Protein 4B93 (pdb70)

Foldseek 3Di:
DQFWAKKFKAFQLATQAIEGQFDWPCNLVVSQVSNPDDQDWAWAWEDADQKIKIWTHDPRMIIITMGGNPDDVLLVVVLRVVLVVVVCVVQPCCRVDDGHNNCHVPCNVVNVVSSVVSSPDDDPVSVVVCPPHYYHHDQHADPVGDGDHIDTDPPGD/DPCVLVVQLLVCLLVLNPVSNCVSQVPCVPDDQLDARPQQDGSLLSNLLNQNLVCNVVSVVRPYDQCRAGPQGDGSLQNNLLVLRVSSNLVCLVVVRDQCGAGNQRDTSLLNNLLNLNQSCNVVSVVSPDDQCRAGPQQDGSLLSNQLSVNQSNNVVSVVVPYDQCRQGPVGHGSQVNHDDPDPSNVVSVD

CATH classification: 3.30.450.50

Sequence (348 aa):
SMAILFAVVARGTTILAKHAWCGGNFLEVTEQILAKIPSENNKLTYSHGNYLFHYICQDRIVYLCITDDDFERSRAFSFLNEVKKRFQTTYGSRRAQTALPYAMNSEFSSVLAAQLKHHSENETQAQVDELKGIMVRNIDLVAQRGERLELLIDKTENKDYREVEKLLRAVADGDLEMVRYLLEWTSGLGVNVTSQDGSSPLHVAALHGRADLIPLLLKHGANAGARNADQAVPLHLACQQGHFQVVKCLLDSNAKPNKKDLSGNTPLIYACSGGHHELVALLLQHGASINASNNKGNTALHEAVIEKHVFVVELLLLHGASVQVLNKRQRTAVDCAEQNSKIMELLQV

Nearest PDB structures (foldseek):
  4b93-assembly1_A  TM=1.006E+00  e=6.905E-34  Mus musculus
  4afi-assembly1_B  TM=9.825E-01  e=7.723E-22  Homo sapiens
  2vx8-assembly1_B  TM=9.608E-01  e=5.860E-20  Homo sapiens
  2vx8-assembly4_C  TM=9.705E-01  e=6.814E-18  Homo sapiens
  2dmw-assembly1_A  TM=9.523E-01  e=3.535E-17  Homo sapiens

InterPro domains:
  IPR001388 Synaptobrevin-like [PR00219] (130-149)
  IPR001388 Synaptobrevin-like [PR00219] (150-169)
  IPR001388 Synaptobrevin-like [PR00219] (186-205)
  IPR001388 Synaptobrevin-like [PS00417] (143-162)
  IPR010908 Longin domain [PF13774] (29-107)
  IPR010908 Longin domain [PS50859] (7-110)
  IPR010908 Longin domain [SM01270] (28-109)
  IPR010908 Longin domain [cd14824] (4-116)
  IPR011012 Longin-like domain superfamily [SSF64356] (3-116)
  IPR042855 v-SNARE, coiled-coil homology domain [PF00957] (125-205)
  IPR042855 v-SNARE, coiled-coil homology domain [PS50892] (125-185)
  IPR051097 Synaptobrevin-like vesicular transport protein [PTHR21136] (1-209)

Secondary structure (DSSP, 8-state):
--SEEEEEEEETTEEEEEEESSEE-HHHHHHHHHTT--SSSEEEEEEETTEEEEEEEETTEEEEEEEETTS-HHHHHHHHHHHHHHHHHHHGGGGGTPPTTTTHHHHHHHHHHHHHHHH----HHHHHTTTT--EE----B-TTSSB----EETT--/---HHHHHHHHHHHTT-HHHHHHHHT------TT---TTS--HHHHHHHTT-TTHHHHHHHTT--TT---TT---HHHHHHHHT-HHHHHHHHHTT--S----TT---HHHHHHHTT-GGGHHHHHHTT--TT-B-TTS-BHHHHHHHTT-HHHHHHHHHTT--S----TTS--SGGGSPTT-HHHHHTT-

Organism: Mus musculus (NCBI:txid10090)

GO terms:
  GO:0043005 neuron projection (C, IDA)
  GO:0030133 transport vesicle (C, IDA)
  GO:0050775 positive regulation of dendrite morphogenesis (P, IMP)
  GO:0005515 protein binding (F, IPI)
  GO:0045177 apical part of cell (C, IDA)
  GO:0048471 perinuclear region of cytoplasm (C, IDA)
  GO:0005794 Golgi apparatus (C, IDA)
  GO:0043001 Golgi to plasma membrane protein transport (P, IMP)
  GO:1900483 regulation of protein targeting to vacuolar membrane (P, IMP)
  GO:0035493 SNARE complex assembly (P, IDA)
  GO:0009986 cell surface (C, IDA)
  GO:0045335 phagocytic vesicle (C, IDA)
  GO:0030027 lamellipodium (C, IDA)
  GO:0031143 pseudopodium (C, IDA)

Radius of gyration: 25.72 Å; Cα contacts (8 Å, |Δi|>4): 642; chains: 2; bounding box: 49×49×80 Å

Structure (mmCIF, N/CA/C/O backbone):
data_4B93
#
_entry.id   4B93
#
_cell.length_a   69.570
_cell.length_b   122.660
_cell.length_c   158.600
_cell.angle_alpha   90.00
_cell.angle_beta   90.00
_cell.angle_gamma   90.00
#
_symmetry.space_group_name_H-M   'C 2 2 21'
#
loop_
_entity.id
_entity.type
_entity.pdbx_description
1 polymer 'VESICLE-ASSOCIATED MEMBRANE PROTEIN 7'
2 polymer 'ANKYRIN REPEAT DOMAIN-CONTAINING PROTEIN 27'
3 water water
#
loop_
_atom_site.group_PDB
_atom_site.id
_atom_site.type_symbol
_atom_site.label_atom_id
_atom_site.label_alt_id
_atom_site.label_comp_id
_atom_site.label_asym_id
_atom_site.label_entity_id
_atom_site.label_seq_id
_atom_site.pdbx_PDB_ins_code
_atom_site.Cartn_x
_atom_site.Cartn_y
_atom_site.Cartn_z
_atom_site.occupancy
_atom_site.B_iso_or_equiv
_atom_site.auth_seq_id
_atom_site.auth_comp_id
_atom_s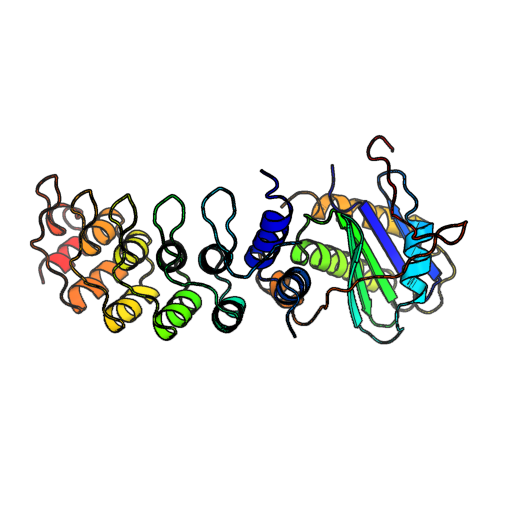ite.auth_asym_id
_atom_site.auth_atom_id
_atom_site.pdbx_PDB_model_num
ATOM 1 N N . SER A 1 1 ? 24.372 9.370 131.160 1.00 87.56 0 SER A N 1
ATOM 2 C CA . SER A 1 1 ? 23.962 10.737 130.762 1.00 80.55 0 SER A CA 1
ATOM 3 C C . SER A 1 1 ? 24.358 11.696 131.875 1.00 78.05 0 SER A C 1
ATOM 4 O O . SER A 1 1 ? 23.614 11.886 132.846 1.00 76.58 0 SER A O 1
ATOM 7 N N . MET A 1 2 ? 25.556 12.266 131.736 1.00 66.94 1 MET A N 1
ATOM 8 C CA . MET A 1 2 ? 26.021 13.350 132.608 1.00 61.61 1 MET A CA 1
ATOM 9 C C . MET A 1 2 ? 25.214 14.623 132.386 1.00 52.19 1 MET A C 1
ATOM 10 O O . MET A 1 2 ? 25.097 15.063 131.257 1.00 54.43 1 MET A O 1
ATOM 15 N N . ALA A 1 3 ? 24.705 15.223 133.465 1.00 46.66 2 ALA A N 1
ATOM 16 C CA . ALA A 1 3 ? 23.670 16.273 133.396 1.00 42.90 2 ALA A CA 1
ATOM 17 C C . ALA A 1 3 ? 24.277 17.659 133.161 1.00 37.49 2 ALA A C 1
ATOM 18 O O . ALA A 1 3 ? 23.590 18.638 132.770 1.00 37.75 2 ALA A O 1
ATOM 20 N N . ILE A 1 4 ? 25.582 17.737 133.371 1.00 36.86 3 ILE A N 1
ATOM 21 C CA . ILE A 1 4 ? 26.321 18.881 132.931 1.00 36.23 3 ILE A CA 1
ATOM 22 C C . ILE A 1 4 ? 26.823 18.610 131.501 1.00 40.59 3 ILE A C 1
ATOM 23 O O . ILE A 1 4 ? 27.691 17.730 131.312 1.00 39.20 3 ILE A O 1
ATOM 28 N N . LEU A 1 5 ? 26.318 19.415 130.550 1.00 40.62 4 LEU A N 1
ATOM 29 C CA . LEU A 1 5 ? 26.474 19.226 129.079 1.00 41.89 4 LEU A CA 1
ATOM 30 C C . LEU A 1 5 ? 27.714 19.892 128.525 1.00 42.64 4 LEU A C 1
ATOM 31 O O . LEU A 1 5 ? 28.402 19.327 127.694 1.00 45.65 4 LEU A O 1
ATOM 36 N N . PHE A 1 6 ? 28.036 21.061 129.063 1.00 47.50 5 PHE A N 1
ATOM 37 C CA . PHE A 1 6 ? 29.043 21.931 128.478 1.00 41.22 5 PHE A CA 1
ATOM 38 C C . PHE A 1 6 ? 29.610 22.871 129.482 1.00 37.67 5 PHE A C 1
ATOM 39 O O . PHE A 1 6 ? 28.896 23.374 130.298 1.00 38.19 5 PHE A O 1
ATOM 47 N N . ALA A 1 7 ? 30.882 23.238 129.357 1.00 37.69 6 ALA A N 1
ATOM 48 C CA . ALA A 1 7 ? 31.338 24.276 130.205 1.00 35.90 6 ALA A CA 1
ATOM 49 C C . ALA A 1 7 ? 32.368 25.114 129.528 1.00 36.07 6 ALA A C 1
ATOM 50 O O . ALA A 1 7 ? 33.068 24.596 128.726 1.00 33.48 6 ALA A O 1
ATOM 52 N N . VAL A 1 8 ? 32.442 26.408 129.859 1.00 34.56 7 VAL A N 1
ATOM 53 C CA . VAL A 1 8 ? 33.511 27.256 129.333 1.00 36.87 7 VAL A CA 1
ATOM 54 C C . VAL A 1 8 ? 34.087 28.229 130.348 1.00 35.08 7 VAL A C 1
ATOM 55 O O . VAL A 1 8 ? 33.432 28.636 131.289 1.00 36.37 7 VAL A O 1
ATOM 59 N N . VAL A 1 9 ? 35.305 28.654 130.088 1.00 31.45 8 VAL A N 1
ATOM 60 C CA . VAL A 1 9 ? 35.779 29.825 130.680 1.00 31.27 8 VAL A CA 1
ATOM 61 C C . VAL A 1 9 ? 36.010 30.946 129.662 1.00 34.20 8 VAL A C 1
ATOM 62 O O . VAL A 1 9 ? 36.696 30.716 128.664 1.00 39.27 8 VAL A O 1
ATOM 66 N N . ALA A 1 10 ? 35.516 32.151 129.949 1.00 31.01 9 ALA A N 1
ATOM 67 C CA . ALA A 1 10 ? 35.610 33.272 129.011 1.00 35.54 9 ALA A CA 1
ATOM 68 C C . ALA A 1 10 ? 35.997 34.565 129.694 1.00 35.50 9 ALA A C 1
ATOM 69 O O . ALA A 1 10 ? 35.924 34.704 130.916 1.00 37.00 9 ALA A O 1
ATOM 71 N N . ARG A 1 11 ? 36.575 35.458 128.920 1.00 33.24 10 ARG A N 1
ATOM 72 C CA . ARG A 1 11 ? 36.606 36.861 129.272 1.00 32.33 10 ARG A CA 1
ATOM 73 C C . ARG A 1 11 ? 35.851 37.671 128.230 1.00 34.25 10 ARG A C 1
ATOM 74 O O . ARG A 1 11 ? 36.212 37.693 127.039 1.00 33.54 10 ARG A O 1
ATOM 82 N N . GLY A 1 12 ? 34.839 38.387 128.639 1.00 41.35 11 GLY A N 1
ATOM 83 C CA . GLY A 1 12 ? 34.108 39.164 127.670 1.00 44.35 11 GLY A CA 1
ATOM 84 C C . GLY A 1 12 ? 33.469 38.164 126.734 1.00 42.47 11 GLY A C 1
ATOM 85 O O . GLY A 1 12 ? 32.905 37.223 127.213 1.00 37.89 11 GLY A O 1
ATOM 86 N N . THR A 1 13 ? 33.593 38.363 125.419 1.00 40.28 12 THR A 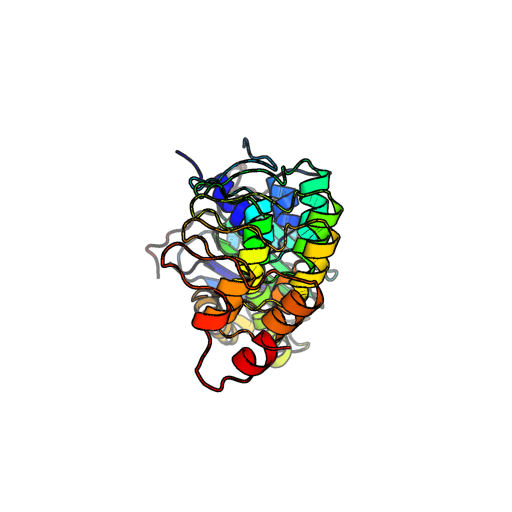N 1
ATOM 87 C CA . THR A 1 13 ? 33.069 37.431 124.425 1.00 42.14 12 THR A CA 1
ATOM 88 C C . THR A 1 13 ? 34.153 36.497 123.956 1.00 42.01 12 THR A C 1
ATOM 89 O O . THR A 1 13 ? 33.909 35.612 123.161 1.00 47.63 12 THR A O 1
ATOM 93 N N . THR A 1 14 ? 35.370 36.690 124.447 1.00 40.93 13 THR A N 1
ATOM 94 C CA . THR A 1 14 ? 36.459 35.786 124.152 1.00 35.26 13 THR A CA 1
ATOM 95 C C . THR A 1 14 ? 36.551 34.481 125.033 1.00 37.00 13 THR A C 1
ATOM 96 O O . THR A 1 14 ? 36.986 34.514 126.181 1.00 41.71 13 THR A O 1
ATOM 100 N N . ILE A 1 15 ? 36.211 33.324 124.474 1.00 32.16 14 ILE A N 1
ATOM 101 C CA . ILE A 1 15 ? 36.336 32.048 125.172 1.00 30.28 14 ILE A CA 1
ATOM 102 C C . ILE A 1 15 ? 37.807 31.654 125.312 1.00 28.21 14 ILE A C 1
ATOM 103 O O . ILE A 1 15 ? 38.482 31.728 124.365 1.00 30.73 14 ILE A O 1
ATOM 108 N N . LEU A 1 16 ? 38.235 31.236 126.509 1.00 27.97 15 LEU A N 1
ATOM 109 C CA . LEU A 1 16 ? 39.646 30.839 126.795 1.00 26.44 15 LEU A CA 1
ATOM 110 C C . LEU A 1 16 ? 39.797 29.339 126.863 1.00 26.78 15 LEU A C 1
ATOM 111 O O . LEU A 1 16 ? 40.914 28.747 126.628 1.00 28.36 15 LEU A O 1
ATOM 116 N N . ALA A 1 17 ? 38.692 28.655 127.130 1.00 26.62 16 ALA A N 1
ATOM 117 C CA . ALA A 1 17 ? 38.754 27.177 127.243 1.00 24.12 16 ALA A CA 1
ATOM 118 C C . ALA A 1 17 ? 37.301 26.712 127.300 1.00 28.03 16 ALA A C 1
ATOM 119 O O . ALA A 1 17 ? 36.437 27.448 127.756 1.00 27.99 16 ALA A O 1
ATOM 121 N N . LYS A 1 18 ? 37.067 25.502 126.832 1.00 27.25 17 LYS A N 1
ATOM 122 C CA . LYS A 1 18 ? 35.689 24.948 126.687 1.00 31.46 17 LYS A CA 1
ATOM 123 C C . LYS A 1 18 ? 35.819 23.471 126.686 1.00 28.54 17 LYS A C 1
ATOM 124 O O . LYS A 1 18 ? 36.923 22.951 126.588 1.00 26.61 17 LYS A O 1
ATOM 130 N N . HIS A 1 19 ? 34.702 22.791 126.911 1.00 32.35 18 HIS A N 1
ATOM 131 C CA . HIS A 1 19 ? 34.641 21.373 126.796 1.00 36.41 18 HIS A CA 1
ATOM 132 C C . HIS A 1 19 ? 33.163 20.948 126.745 1.00 34.89 18 HIS A C 1
ATOM 133 O O . HIS A 1 19 ? 32.413 21.316 127.584 1.00 36.11 18 HIS A O 1
ATOM 140 N N . ALA A 1 20 ? 32.796 20.164 125.752 1.00 34.85 19 ALA A N 1
ATOM 141 C CA . ALA A 1 20 ? 31.499 19.513 125.690 1.00 38.06 19 ALA A CA 1
ATOM 142 C C . ALA A 1 20 ? 31.739 18.023 125.650 1.00 44.52 19 ALA A C 1
ATOM 143 O O . ALA A 1 20 ? 32.849 17.585 125.322 1.00 45.74 19 ALA A O 1
ATOM 145 N N . TRP A 1 21 ? 30.773 17.214 126.068 1.00 52.18 20 TRP A N 1
ATOM 146 C CA . TRP A 1 21 ? 31.003 15.768 125.953 1.00 57.08 20 TRP A CA 1
ATOM 147 C C . TRP A 1 21 ? 30.141 15.161 124.863 1.00 55.88 20 TRP A C 1
ATOM 148 O O . TRP A 1 21 ? 30.364 14.032 124.500 1.00 54.20 20 TRP A O 1
ATOM 159 N N . CYS A 1 22 ? 29.171 15.911 124.348 1.00 56.28 21 CYS A N 1
ATOM 160 C CA . CYS A 1 22 ? 28.389 15.467 123.226 1.00 54.06 21 CYS A CA 1
ATOM 161 C C . CYS A 1 22 ? 28.147 16.574 122.184 1.00 56.77 21 CYS A C 1
ATOM 162 O O . CYS A 1 22 ? 28.574 17.696 122.354 1.00 49.87 21 CYS A O 1
ATOM 165 N N . GLY A 1 23 ? 27.434 16.269 121.119 1.00 52.77 22 GLY A N 1
ATOM 166 C CA . GLY A 1 23 ? 27.279 17.239 120.051 1.00 46.81 22 GLY A CA 1
ATOM 167 C C . GLY A 1 23 ? 26.139 18.183 120.325 1.00 47.84 22 GLY A C 1
ATOM 168 O O . GLY A 1 23 ? 25.141 17.801 120.953 1.00 43.95 22 GLY A O 1
ATOM 169 N N . GLY A 1 24 ? 26.316 19.429 119.890 1.00 42.36 23 GLY A N 1
ATOM 170 C CA . GLY A 1 24 ? 25.277 20.423 119.968 1.00 41.95 23 GLY A CA 1
ATOM 171 C C . GLY A 1 24 ? 25.740 21.820 119.625 1.00 38.31 23 GLY A C 1
ATOM 172 O O . GLY A 1 24 ? 26.928 22.126 119.587 1.00 40.96 23 GLY A O 1
ATOM 173 N N . ASN A 1 25 ? 24.765 22.697 119.446 1.00 37.44 24 ASN A N 1
ATOM 174 C CA . ASN A 1 25 ? 25.054 24.061 119.161 1.00 36.87 24 ASN A CA 1
ATOM 175 C C . ASN A 1 25 ? 25.427 24.878 120.437 1.00 38.32 24 ASN A C 1
ATOM 176 O O . ASN A 1 25 ? 24.881 25.940 120.667 1.00 36.46 24 ASN A O 1
ATOM 181 N N . PHE A 1 26 ? 26.447 24.420 121.151 1.00 37.39 25 PHE A N 1
ATOM 182 C CA . PHE A 1 26 ? 26.821 25.015 122.428 1.00 43.06 25 PHE A CA 1
ATOM 183 C C . PHE A 1 26 ? 27.487 26.342 122.226 1.00 38.89 25 PHE A C 1
ATOM 184 O O . PHE A 1 26 ? 27.182 27.297 122.933 1.00 41.72 25 PHE A O 1
ATOM 192 N N . LEU A 1 27 ? 28.363 26.423 121.227 1.00 43.55 26 LEU A N 1
ATOM 193 C CA . LEU A 1 27 ? 29.070 27.678 120.964 1.00 38.43 26 LEU A CA 1
ATOM 194 C C . LEU A 1 27 ? 28.140 28.743 120.423 1.00 39.89 26 LEU A C 1
ATOM 195 O O . LEU A 1 27 ? 28.327 29.928 120.752 1.00 41.34 26 LEU A O 1
ATOM 200 N N . GLU A 1 28 ? 27.152 28.348 119.613 1.00 34.06 27 GLU A N 1
ATOM 201 C CA . GLU A 1 28 ? 26.218 29.313 119.071 1.00 36.60 27 GLU A CA 1
ATOM 202 C C . GLU A 1 28 ? 25.476 29.928 120.278 1.00 33.25 27 GLU A C 1
ATOM 203 O O . GLU A 1 28 ? 25.345 31.128 120.379 1.00 37.91 27 GLU A O 1
ATOM 209 N N . VAL A 1 29 ? 24.920 29.095 121.136 1.00 37.91 28 VAL A N 1
ATOM 210 C CA . VAL A 1 29 ? 24.211 29.592 122.350 1.00 35.63 28 VAL A CA 1
ATOM 211 C C . VAL A 1 29 ? 25.187 30.344 123.266 1.00 34.27 28 VAL A C 1
ATOM 212 O O . VAL A 1 29 ? 24.936 31.476 123.697 1.00 33.06 28 VAL A O 1
ATOM 216 N N . THR A 1 30 ? 26.380 29.775 123.463 1.00 27.39 29 THR A N 1
ATOM 217 C CA . THR A 1 30 ? 27.226 30.330 124.456 1.00 28.65 29 THR A CA 1
ATOM 218 C C . THR A 1 30 ? 27.607 31.739 124.070 1.00 31.80 29 THR A C 1
ATOM 219 O O . THR A 1 30 ? 27.586 32.651 124.934 1.00 34.47 29 THR A O 1
ATOM 223 N N . GLU A 1 31 ? 27.853 31.967 122.772 1.00 34.81 30 GLU A N 1
ATOM 224 C CA . GLU A 1 31 ? 28.309 33.270 122.283 1.00 29.85 30 GLU A CA 1
ATOM 225 C C . GLU A 1 31 ? 27.268 34.292 122.429 1.00 28.28 30 GLU A C 1
ATOM 226 O O . GLU A 1 31 ? 27.552 35.411 122.762 1.00 26.86 30 GLU A O 1
ATOM 232 N N . GLN A 1 32 ? 26.021 33.924 122.238 1.00 25.95 31 GLN A N 1
ATOM 233 C CA . GLN A 1 32 ? 24.957 34.865 122.496 1.00 27.31 31 GLN A CA 1
ATOM 234 C C . GLN A 1 32 ? 24.788 35.082 124.042 1.00 27.25 31 GLN A C 1
ATOM 235 O O . GLN A 1 32 ? 24.322 36.148 124.470 1.00 33.68 31 GLN A O 1
ATOM 241 N N . ILE A 1 33 ? 25.116 34.099 124.879 1.00 30.28 32 ILE A N 1
ATOM 242 C CA . ILE A 1 33 ? 25.023 34.332 126.340 1.00 25.57 32 ILE A CA 1
ATOM 243 C C . ILE A 1 33 ? 26.117 35.320 126.687 1.00 30.37 32 ILE A C 1
ATOM 244 O O . ILE A 1 33 ? 25.831 36.368 127.249 1.00 29.91 32 ILE A O 1
ATOM 249 N N . LEU A 1 34 ? 27.370 35.029 126.283 1.00 27.07 33 LEU A N 1
ATOM 250 C CA . LEU A 1 34 ? 28.466 35.940 126.676 1.00 30.68 33 LEU A CA 1
ATOM 251 C C . LEU A 1 34 ? 28.189 37.377 126.400 1.00 33.66 33 LEU A C 1
ATOM 252 O O . LEU A 1 34 ? 28.397 38.225 127.251 1.00 43.84 33 LEU A O 1
ATOM 257 N N . ALA A 1 35 ? 27.617 37.679 125.246 1.00 38.82 34 ALA A N 1
ATOM 258 C CA . ALA A 1 35 ? 27.396 39.074 124.866 1.00 36.35 34 ALA A CA 1
ATOM 259 C C . ALA A 1 35 ? 26.386 39.812 125.703 1.00 33.56 34 ALA A C 1
ATOM 260 O O . ALA A 1 35 ? 26.298 41.049 125.643 1.00 36.14 34 ALA A O 1
ATOM 262 N N . LYS A 1 36 ? 25.638 39.091 126.506 1.00 32.48 35 LYS A N 1
ATOM 263 C CA . LYS A 1 36 ? 24.721 39.719 127.421 1.00 40.42 35 LYS A CA 1
ATOM 264 C C . LYS A 1 36 ? 25.266 39.916 128.816 1.00 38.42 35 LYS A C 1
ATOM 265 O O . LYS A 1 36 ? 24.666 40.617 129.565 1.00 30.51 35 LYS A O 1
ATOM 271 N N . ILE A 1 37 ? 26.439 39.374 129.124 1.00 35.11 36 ILE A N 1
ATOM 272 C CA . ILE A 1 37 ? 26.954 39.432 130.490 1.00 34.72 36 ILE A CA 1
ATOM 273 C C . ILE A 1 37 ? 27.685 40.696 130.805 1.00 36.67 36 ILE A C 1
ATOM 274 O O . ILE A 1 37 ? 28.798 40.893 130.273 1.00 37.42 36 ILE A O 1
ATOM 279 N N . PRO A 1 38 ? 27.177 41.453 131.801 1.00 37.57 37 PRO A N 1
ATOM 280 C CA . PRO A 1 38 ? 27.918 42.609 132.276 1.00 38.82 37 PRO A CA 1
ATOM 281 C C . PRO A 1 38 ? 29.299 42.158 132.798 1.00 38.65 37 PRO A C 1
ATOM 282 O O . PRO A 1 38 ? 29.515 41.003 133.237 1.00 39.99 37 PRO A O 1
ATOM 286 N N . SER A 1 39 ? 30.269 43.004 132.580 1.00 35.09 38 SER A N 1
ATOM 287 C CA . SER A 1 39 ? 31.618 42.655 132.928 1.00 42.58 38 SER A CA 1
ATOM 288 C C . SER A 1 39 ? 31.874 42.834 134.462 1.00 40.86 38 SER A C 1
ATOM 289 O O . SER A 1 39 ? 32.791 42.240 134.991 1.00 36.49 38 SER A O 1
ATOM 292 N N . GLU A 1 40 ? 31.028 43.601 135.148 1.00 41.30 39 GLU A N 1
ATOM 293 C CA . GLU A 1 40 ? 31.096 43.674 136.624 1.00 46.92 39 GLU A CA 1
ATOM 294 C C . GLU A 1 40 ? 30.756 42.277 137.186 1.00 43.95 39 GLU A C 1
ATOM 295 O O . GLU A 1 40 ? 30.050 41.510 136.512 1.00 44.42 39 GLU A O 1
ATOM 301 N N . ASN A 1 41 ? 31.287 41.957 138.387 1.00 37.43 40 ASN A N 1
ATOM 302 C CA . ASN A 1 41 ? 31.055 40.673 139.082 1.00 35.54 40 ASN A CA 1
ATOM 303 C C . ASN A 1 41 ? 29.567 40.396 139.162 1.00 36.36 40 ASN A C 1
ATOM 304 O O . ASN A 1 41 ? 28.832 41.305 139.464 1.00 30.59 40 ASN A O 1
ATOM 309 N N . ASN A 1 42 ? 29.114 39.188 138.840 1.00 34.68 41 ASN A N 1
ATOM 310 C CA . ASN A 1 42 ? 27.679 38.902 138.956 1.00 31.01 41 ASN A CA 1
ATOM 311 C C . ASN A 1 42 ? 27.437 37.420 138.738 1.00 32.39 41 ASN A C 1
ATOM 312 O O . ASN A 1 42 ? 28.298 36.754 138.215 1.00 39.36 41 ASN A O 1
ATOM 317 N N . LYS A 1 43 ? 26.282 36.902 139.163 1.00 33.37 42 LYS A N 1
ATOM 318 C CA . LYS A 1 43 ? 25.979 35.484 138.957 1.00 33.95 42 LYS A CA 1
ATOM 319 C C . LYS A 1 43 ? 24.568 35.384 138.517 1.00 40.12 42 LYS A C 1
ATOM 320 O O . LYS A 1 43 ? 23.762 36.219 138.913 1.00 33.91 42 LYS A O 1
ATOM 326 N N . LEU A 1 44 ? 24.247 34.377 137.700 1.00 40.31 43 LEU A N 1
ATOM 327 C CA . LEU A 1 44 ? 22.902 34.327 137.108 1.00 38.77 43 LEU A CA 1
ATOM 328 C C . LEU A 1 44 ? 22.659 32.957 136.533 1.00 35.05 43 LEU A C 1
ATOM 329 O O . LEU A 1 44 ? 23.575 32.240 136.215 1.00 37.84 43 LEU A O 1
ATOM 334 N N . THR A 1 45 ? 21.401 32.613 136.442 1.00 35.33 44 THR A N 1
ATOM 335 C CA . THR A 1 45 ? 20.989 31.440 135.802 1.00 34.63 44 THR A CA 1
ATOM 336 C C . THR A 1 45 ? 19.989 31.827 134.754 1.00 37.33 44 THR A C 1
ATOM 337 O O . THR A 1 45 ? 19.066 32.669 135.021 1.00 37.63 44 THR A O 1
ATOM 341 N N . TYR A 1 46 ? 20.118 31.261 133.551 1.00 34.58 45 TYR A N 1
ATOM 342 C CA . TYR A 1 46 ? 18.975 31.428 132.606 1.00 28.70 45 TYR A CA 1
ATOM 343 C C . TYR A 1 46 ? 18.299 30.090 132.452 1.00 28.17 45 TYR A C 1
ATOM 344 O O . TYR A 1 46 ? 18.980 29.015 132.370 1.00 33.99 45 TYR A O 1
ATOM 353 N N . SER A 1 47 ? 16.988 30.115 132.419 1.00 29.34 46 SER A N 1
ATOM 354 C CA . SER A 1 47 ? 16.217 28.925 132.103 1.00 35.21 46 SER A CA 1
ATOM 355 C C . SER A 1 47 ? 15.824 28.991 130.610 1.00 38.88 46 SER A C 1
ATOM 356 O O . SER A 1 47 ? 15.196 29.961 130.170 1.00 37.40 46 SER A O 1
ATOM 359 N N . HIS A 1 48 ? 16.096 27.925 129.888 1.00 39.36 47 HIS A N 1
ATOM 360 C CA . HIS A 1 48 ? 15.785 27.886 128.449 1.00 41.35 47 HIS A CA 1
ATOM 361 C C . HIS A 1 48 ? 15.412 26.490 128.010 1.00 35.82 47 HIS A C 1
ATOM 362 O O . HIS A 1 48 ? 16.214 25.557 128.071 1.00 38.43 47 HIS A O 1
ATOM 369 N N . GLY A 1 49 ? 14.164 26.333 127.581 1.00 43.12 48 GLY A N 1
ATOM 370 C CA . GLY A 1 49 ? 13.664 25.013 127.222 1.00 43.17 48 GLY A CA 1
ATOM 371 C C . GLY A 1 49 ? 13.868 24.115 128.397 1.00 43.42 48 GLY A C 1
ATOM 372 O O . GLY A 1 49 ? 13.527 24.491 129.505 1.00 52.62 48 GLY A O 1
ATOM 373 N N . ASN A 1 50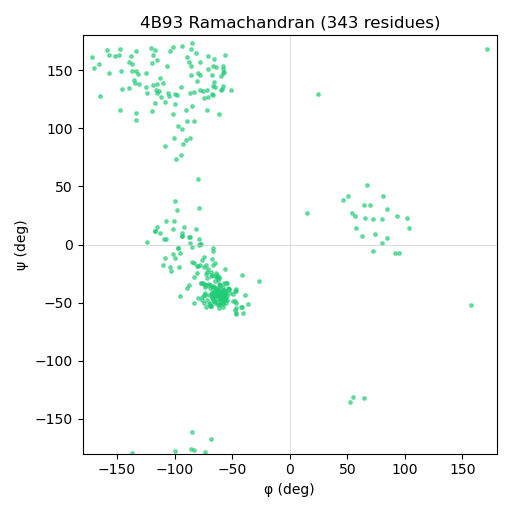 ? 14.441 22.944 128.182 1.00 44.23 49 ASN A N 1
ATOM 374 C CA . ASN A 1 50 ? 14.658 21.999 129.258 1.00 41.89 49 ASN A CA 1
ATOM 375 C C . ASN A 1 50 ? 16.063 22.065 129.794 1.00 36.95 49 ASN A C 1
ATOM 376 O O . ASN A 1 50 ? 16.613 21.067 130.271 1.00 32.08 49 ASN A O 1
ATOM 381 N N . TYR A 1 51 ? 16.657 23.218 129.720 1.00 35.18 50 TYR A N 1
ATOM 382 C CA . TYR A 1 51 ? 18.068 23.304 130.092 1.00 37.98 50 TYR A CA 1
ATOM 383 C C . TYR A 1 51 ? 18.214 24.486 130.974 1.00 37.33 50 TYR A C 1
ATOM 384 O O . TYR A 1 51 ? 17.332 25.372 130.992 1.00 30.06 50 TYR A O 1
ATOM 393 N N . LEU A 1 52 ? 19.358 24.578 131.643 1.00 26.91 51 LEU A N 1
ATOM 394 C CA . LEU A 1 52 ? 19.616 25.770 132.364 1.00 28.32 51 LEU A CA 1
ATOM 395 C C . LEU A 1 52 ? 21.016 26.198 132.008 1.00 27.83 51 LEU A C 1
ATOM 396 O O . LEU A 1 52 ? 21.862 25.343 131.797 1.00 28.73 51 LEU A O 1
ATOM 401 N N . PHE A 1 53 ? 21.234 27.497 131.970 1.00 32.00 52 PHE A N 1
ATOM 402 C CA . PHE A 1 53 ? 22.570 28.057 131.770 1.00 36.42 52 PHE A CA 1
ATOM 403 C C . PHE A 1 53 ? 22.997 28.832 132.990 1.00 32.64 52 PHE A C 1
ATOM 404 O O . PHE A 1 53 ? 22.240 29.677 133.418 1.00 34.18 52 PHE A O 1
ATOM 412 N N . HIS A 1 54 ? 24.230 28.642 133.498 1.00 29.01 53 HIS A N 1
ATOM 413 C CA . HIS A 1 54 ? 24.620 29.267 134.735 1.00 28.40 53 HIS A CA 1
ATOM 414 C C . HIS A 1 54 ? 25.986 29.849 134.571 1.00 28.85 53 HIS A C 1
ATOM 415 O O . HIS A 1 54 ? 26.830 29.243 133.922 1.00 31.00 53 HIS A O 1
ATOM 422 N N . TYR A 1 55 ? 26.211 31.011 135.144 1.00 27.46 54 TYR A N 1
ATOM 423 C CA . TYR A 1 55 ? 27.599 31.445 135.238 1.00 30.52 54 TYR A CA 1
ATOM 424 C C . TYR A 1 55 ? 27.858 32.251 136.461 1.00 28.70 54 TYR A C 1
ATOM 425 O O . TYR A 1 55 ? 26.957 32.812 137.101 1.00 29.87 54 TYR A O 1
ATOM 434 N N . ILE A 1 56 ? 29.149 32.421 136.670 1.00 30.90 55 ILE A N 1
ATOM 435 C CA . ILE A 1 56 ? 29.679 33.356 137.549 1.00 33.31 55 ILE A CA 1
ATOM 436 C C . ILE A 1 56 ? 30.629 34.245 136.803 1.00 33.29 55 ILE A C 1
ATOM 437 O O . ILE A 1 56 ? 31.565 33.751 136.206 1.00 31.59 55 ILE A O 1
ATOM 442 N N . CYS A 1 57 ? 30.488 35.555 136.953 1.00 32.65 56 CYS A N 1
ATOM 443 C CA . CYS A 1 57 ? 31.525 36.447 136.444 1.00 36.28 56 CYS A CA 1
ATOM 444 C C . CYS A 1 57 ? 32.282 37.035 137.594 1.00 31.75 56 CYS A C 1
ATOM 445 O O . CYS A 1 57 ? 31.684 37.761 138.311 1.00 28.38 56 CYS A O 1
ATOM 448 N N . GLN A 1 58 ? 33.631 36.871 137.680 1.00 29.32 57 GLN A N 1
ATOM 449 C CA . GLN A 1 58 ? 34.343 37.443 138.719 1.00 28.47 57 GLN A CA 1
ATOM 450 C C . GLN A 1 58 ? 35.741 37.875 138.246 1.00 29.13 57 GLN A C 1
ATOM 451 O O . GLN A 1 58 ? 36.462 37.049 137.644 1.00 26.17 57 GLN A O 1
ATOM 457 N N . ASP A 1 59 ? 36.116 39.072 138.616 1.00 25.36 58 ASP A N 1
ATOM 458 C CA . ASP A 1 59 ? 37.430 39.685 138.140 1.00 28.52 58 ASP A CA 1
ATOM 459 C C . ASP A 1 59 ? 37.457 39.523 136.562 1.00 31.47 58 ASP A C 1
ATOM 460 O O . ASP A 1 59 ? 38.455 39.150 135.922 1.00 26.56 58 ASP A O 1
ATOM 465 N N . ARG A 1 60 ? 36.289 39.781 135.990 1.00 30.07 59 ARG A N 1
ATOM 466 C CA . ARG A 1 60 ? 36.042 39.777 134.533 1.00 33.76 59 ARG A CA 1
ATOM 467 C C . ARG A 1 60 ? 36.008 38.446 133.829 1.00 33.56 59 ARG A C 1
ATOM 468 O O . ARG A 1 60 ? 35.691 38.397 132.620 1.00 38.08 59 ARG A O 1
ATOM 476 N N . ILE A 1 61 ? 36.315 37.370 134.549 1.00 31.40 60 ILE A N 1
ATOM 477 C CA . ILE A 1 61 ? 36.319 36.096 133.963 1.00 30.25 60 ILE A CA 1
ATOM 478 C C . ILE A 1 61 ? 34.965 35.474 134.205 1.00 30.49 60 ILE A C 1
ATOM 479 O O . ILE A 1 61 ? 34.467 35.539 135.291 1.00 30.18 60 ILE A O 1
ATOM 484 N N . VAL A 1 62 ? 34.412 34.854 133.153 1.00 32.14 61 VAL A N 1
ATOM 485 C CA . VAL A 1 62 ? 33.087 34.194 133.172 1.00 33.15 61 VAL A CA 1
ATOM 486 C C . VAL A 1 62 ? 33.319 32.700 133.198 1.00 33.25 61 VAL A C 1
ATOM 487 O O . VAL A 1 62 ? 34.135 32.184 132.430 1.00 38.80 61 VAL A O 1
ATOM 491 N N . TYR A 1 63 ? 32.646 32.011 134.126 1.00 29.23 62 TYR A N 1
ATOM 492 C CA . TYR A 1 63 ? 32.812 30.581 134.322 1.00 27.09 62 TYR A CA 1
ATOM 493 C C . TYR A 1 63 ? 31.413 30.122 134.060 1.00 29.20 62 TYR A C 1
ATOM 494 O O . TYR A 1 63 ? 30.539 30.569 134.768 1.00 30.80 62 TYR A O 1
ATOM 503 N N . LEU A 1 64 ? 31.168 29.340 133.004 1.00 32.09 63 LEU A N 1
ATOM 504 C CA . LEU A 1 64 ? 29.769 29.116 132.528 1.00 27.64 63 LEU A CA 1
ATOM 505 C C . LEU A 1 64 ? 29.557 27.690 132.283 1.00 29.09 63 LEU A C 1
ATOM 506 O O . LEU A 1 64 ? 30.495 26.991 131.943 1.00 30.23 63 LEU A O 1
ATOM 511 N N . CYS A 1 65 ? 28.304 27.198 132.472 1.00 26.46 64 CYS A N 1
ATOM 512 C CA . CYS A 1 65 ? 28.031 25.833 132.158 1.00 26.10 64 CYS A CA 1
ATOM 513 C C . CYS A 1 65 ? 26.579 25.728 131.785 1.00 30.33 64 CYS A C 1
ATOM 514 O O . CYS A 1 65 ? 25.809 26.675 132.027 1.00 24.05 64 CYS A O 1
ATOM 517 N N . ILE A 1 66 ? 26.258 24.624 131.115 1.00 34.29 65 ILE A N 1
ATOM 518 C CA . ILE A 1 66 ? 24.897 24.356 130.568 1.00 33.86 65 ILE A CA 1
ATOM 519 C C . ILE A 1 66 ? 24.593 22.985 131.026 1.00 33.60 65 ILE A C 1
ATOM 520 O O . ILE A 1 66 ? 25.463 22.082 130.968 1.00 32.04 65 ILE A O 1
ATOM 525 N N . THR A 1 67 ? 23.352 22.796 131.472 1.00 30.12 66 THR A N 1
ATOM 526 C CA . THR A 1 67 ? 22.998 21.538 132.067 1.00 29.04 66 THR A CA 1
ATOM 527 C C . THR A 1 67 ? 21.556 21.291 131.765 1.00 29.18 66 THR A C 1
ATOM 528 O O . THR A 1 67 ? 20.784 22.253 131.486 1.00 27.75 66 THR A O 1
ATOM 532 N N . ASP A 1 68 ? 21.192 20.038 131.940 1.00 32.94 67 ASP A N 1
ATOM 533 C CA . ASP A 1 68 ? 19.738 19.663 132.030 1.00 36.63 67 ASP A CA 1
ATOM 534 C C . ASP A 1 68 ? 18.997 20.361 133.145 1.00 34.30 67 ASP A C 1
ATOM 535 O O . ASP A 1 68 ? 19.566 20.715 134.149 1.00 33.73 67 ASP A O 1
ATOM 540 N N . ASP A 1 69 ? 17.688 20.530 132.987 1.00 39.20 68 ASP A N 1
ATOM 541 C CA . ASP A 1 69 ? 16.968 21.347 133.889 1.00 38.44 68 ASP A CA 1
ATOM 542 C C . ASP A 1 69 ? 16.672 20.630 135.206 1.00 43.35 68 ASP A C 1
ATOM 543 O O . ASP A 1 69 ? 15.946 21.162 136.019 1.00 50.60 68 ASP A O 1
ATOM 548 N N . ASP A 1 70 ? 17.180 19.416 135.378 1.00 43.78 69 ASP A N 1
ATOM 549 C CA . ASP A 1 70 ? 16.913 18.616 136.572 1.00 50.02 69 ASP A CA 1
ATOM 550 C C . ASP A 1 70 ? 18.176 18.366 137.396 1.00 47.12 69 ASP A C 1
ATOM 551 O O . ASP A 1 70 ? 18.188 17.466 138.206 1.00 47.72 69 ASP A O 1
ATOM 556 N N . PHE A 1 71 ? 19.243 19.129 137.132 1.00 38.38 70 PHE A N 1
ATOM 557 C CA . PHE A 1 71 ? 20.448 19.130 137.936 1.00 40.92 70 PHE A CA 1
ATOM 558 C C . PHE A 1 71 ? 20.312 20.367 138.833 1.00 45.03 70 PHE A C 1
ATOM 559 O O . PHE A 1 71 ? 20.026 21.487 138.332 1.00 40.37 70 PHE A O 1
ATOM 567 N N . GLU A 1 72 ? 20.512 20.175 140.140 1.00 42.66 71 GLU A N 1
ATOM 568 C CA . GLU A 1 72 ? 20.245 21.227 141.136 1.00 37.86 71 GLU A CA 1
ATOM 569 C C . GLU A 1 72 ? 21.180 22.388 140.977 1.00 38.49 71 GLU A C 1
ATOM 570 O O . GLU A 1 72 ? 22.385 22.186 140.734 1.00 35.43 71 GLU A O 1
ATOM 576 N N . ARG A 1 73 ? 20.671 23.608 141.131 1.00 29.90 72 ARG A N 1
ATOM 577 C CA . ARG A 1 73 ? 21.596 24.743 141.052 1.00 32.60 72 ARG A CA 1
ATOM 578 C C . ARG A 1 73 ? 22.762 24.662 141.995 1.00 35.97 72 ARG A C 1
ATOM 579 O O . ARG A 1 73 ? 23.863 25.120 141.675 1.00 38.70 72 ARG A O 1
ATOM 587 N N . SER A 1 74 ? 22.568 24.074 143.181 1.00 43.28 73 SER A N 1
ATOM 588 C CA . SER A 1 74 ? 23.675 23.996 144.122 1.00 40.42 73 SER A CA 1
ATOM 589 C C . SER A 1 74 ? 24.819 23.237 143.570 1.00 34.55 73 SER A C 1
ATOM 590 O O . SER A 1 74 ? 25.981 23.596 143.779 1.00 37.14 73 SER A O 1
ATOM 593 N N . ARG A 1 75 ? 24.511 22.118 142.953 1.00 37.53 74 ARG A N 1
ATOM 594 C CA . ARG A 1 75 ? 25.525 21.244 142.351 1.00 43.70 74 ARG A CA 1
ATOM 595 C C . ARG A 1 75 ? 26.240 21.996 141.203 1.00 40.55 74 ARG A C 1
ATOM 596 O O . ARG A 1 75 ? 27.446 22.005 141.098 1.00 35.58 74 ARG A O 1
ATOM 604 N N . ALA A 1 76 ? 25.473 22.736 140.438 1.00 39.15 75 ALA A N 1
ATOM 605 C CA . ALA A 1 76 ? 26.038 23.563 139.341 1.00 40.24 75 ALA A CA 1
ATOM 606 C C . ALA A 1 76 ? 26.970 24.627 139.812 1.00 38.40 75 ALA A C 1
ATOM 607 O O . ALA A 1 76 ? 28.132 24.734 139.351 1.00 38.51 75 ALA A O 1
ATOM 609 N N . PHE A 1 77 ? 26.533 25.386 140.798 1.00 39.97 76 PHE A N 1
ATOM 610 C CA . PHE A 1 77 ? 27.389 26.460 141.268 1.00 35.78 76 PHE A CA 1
ATOM 611 C C . PHE A 1 77 ? 28.612 25.986 141.972 1.00 36.04 76 PHE A C 1
ATOM 612 O O . PHE A 1 77 ? 29.679 26.616 141.915 1.00 39.04 76 PHE A O 1
ATOM 620 N N . SER A 1 78 ? 28.550 24.781 142.492 1.00 34.35 77 SER A N 1
ATOM 621 C CA . SER A 1 78 ? 29.723 24.240 143.143 1.00 34.95 77 SER A CA 1
ATOM 622 C C . SER A 1 78 ? 30.770 23.816 142.087 1.00 33.03 77 SER A C 1
ATOM 623 O O . SER A 1 78 ? 32.037 23.996 142.223 1.00 33.56 77 SER A O 1
ATOM 626 N N . PHE A 1 79 ? 30.264 23.171 141.043 1.00 34.39 78 PHE A N 1
ATOM 627 C CA . PHE A 1 79 ? 31.061 22.899 139.814 1.00 32.81 78 PHE A CA 1
ATOM 628 C C . PHE A 1 79 ? 31.774 24.139 139.373 1.00 33.20 78 PHE A C 1
ATOM 629 O O . PHE A 1 79 ? 33.025 24.198 139.360 1.00 29.18 78 PHE A O 1
ATOM 637 N N . LEU A 1 80 ? 31.021 25.194 139.152 1.00 30.22 79 LEU A N 1
ATOM 638 C CA . LEU A 1 80 ? 31.676 26.468 138.753 1.00 29.99 79 LEU A CA 1
ATOM 639 C C . LEU A 1 80 ? 32.646 27.070 139.697 1.00 36.70 79 LEU A C 1
ATOM 640 O O . LEU A 1 80 ? 33.673 27.693 139.272 1.00 36.73 79 LEU A O 1
ATOM 645 N N . ASN A 1 81 ? 32.380 26.933 141.006 1.00 34.67 80 ASN A N 1
ATOM 646 C CA . ASN A 1 81 ? 33.326 27.536 141.946 1.00 32.72 80 ASN A CA 1
ATOM 647 C C . ASN A 1 81 ? 34.537 26.721 142.000 1.00 28.49 80 ASN A C 1
ATOM 648 O O . ASN A 1 81 ? 35.664 27.222 142.108 1.00 29.89 80 ASN A O 1
ATOM 653 N N . GLU A 1 82 ? 34.363 25.436 141.855 1.00 29.18 81 GLU A N 1
ATOM 654 C CA . GLU A 1 82 ? 35.568 24.602 141.731 1.00 30.32 81 GLU A CA 1
ATOM 655 C C . GLU A 1 82 ? 36.466 24.843 140.436 1.00 37.63 81 GLU A C 1
ATOM 656 O O . GLU A 1 82 ? 37.745 25.075 140.476 1.00 37.06 81 GLU A O 1
ATOM 662 N N . VAL A 1 83 ? 35.814 24.835 139.273 1.00 36.27 82 VAL A N 1
ATOM 663 C CA . VAL A 1 83 ? 36.516 25.263 138.003 1.00 32.76 82 VAL A CA 1
ATOM 664 C C . VAL A 1 83 ? 37.234 26.589 138.183 1.00 31.63 82 VAL A C 1
ATOM 665 O O . VAL A 1 83 ? 38.461 26.762 137.849 1.00 31.70 82 VAL A O 1
ATOM 669 N N . LYS A 1 84 ? 36.510 27.539 138.743 1.00 34.88 83 LYS A N 1
ATOM 670 C CA . LYS A 1 84 ? 37.107 28.874 138.958 1.00 36.05 83 LYS A CA 1
ATOM 671 C C . LYS A 1 84 ? 38.321 28.877 139.830 1.00 37.44 83 LYS A C 1
ATOM 672 O O . LYS A 1 84 ? 39.314 29.574 139.560 1.00 35.78 83 LYS A O 1
ATOM 678 N N . LYS A 1 85 ? 38.221 28.153 140.948 1.00 39.02 84 LYS A N 1
ATOM 679 C CA . LYS A 1 85 ? 39.307 28.114 141.866 1.00 40.09 84 LYS A CA 1
ATOM 680 C C . LYS A 1 85 ? 40.509 27.560 141.111 1.00 35.47 84 LYS A C 1
ATOM 681 O O . LYS A 1 85 ? 41.592 28.107 141.195 1.00 35.28 84 LYS A O 1
ATOM 687 N N . ARG A 1 86 ? 40.325 26.494 140.353 1.00 36.33 85 ARG A N 1
ATOM 688 C CA . ARG A 1 86 ? 41.484 25.962 139.598 1.00 39.76 85 ARG A CA 1
ATOM 689 C C . ARG A 1 86 ? 42.020 26.925 138.554 1.00 40.39 85 ARG A C 1
ATOM 690 O O . ARG A 1 86 ? 43.249 27.086 138.442 1.00 32.78 85 ARG A O 1
ATOM 698 N N . PHE A 1 87 ? 41.102 27.593 137.829 1.00 35.23 86 PHE A N 1
ATOM 699 C CA . PHE A 1 87 ? 41.460 28.526 136.770 1.00 34.93 86 PHE A CA 1
ATOM 700 C C . PHE A 1 87 ? 42.295 29.669 137.308 1.00 34.46 86 PHE A C 1
ATOM 701 O O . PHE A 1 87 ? 43.432 29.956 136.811 1.00 31.59 86 PHE A O 1
ATOM 709 N N . GLN A 1 88 ? 41.773 30.262 138.368 1.00 35.10 87 GLN A N 1
ATOM 710 C CA . GLN A 1 88 ? 42.435 31.353 139.069 1.00 34.66 87 GLN A CA 1
ATOM 711 C C . GLN A 1 88 ? 43.804 30.985 139.580 1.00 33.64 87 GLN A C 1
ATOM 712 O O . GLN A 1 88 ? 44.723 31.728 139.397 1.00 42.47 87 GLN A O 1
ATOM 718 N N . THR A 1 89 ? 43.924 29.841 140.220 1.00 36.11 88 THR A N 1
ATOM 719 C CA . THR A 1 89 ? 45.189 29.403 140.764 1.00 42.74 88 THR A CA 1
ATOM 720 C C . THR A 1 89 ? 46.158 29.147 139.670 1.00 39.03 88 THR A C 1
ATOM 721 O O . THR A 1 89 ? 47.301 29.566 139.754 1.00 42.36 88 THR A O 1
ATOM 725 N N . THR A 1 90 ? 45.750 28.396 138.650 1.00 43.83 89 THR A N 1
ATOM 726 C CA . THR A 1 90 ? 46.686 28.087 137.569 1.00 42.48 89 THR A CA 1
ATOM 727 C C . THR A 1 90 ? 47.067 29.304 136.746 1.00 42.77 89 THR A C 1
ATOM 728 O O . THR A 1 90 ? 48.219 29.468 136.447 1.00 37.99 89 THR A O 1
ATOM 732 N N . TYR A 1 91 ? 46.146 30.204 136.414 1.00 39.15 90 TYR A N 1
ATOM 733 C CA . TYR A 1 91 ? 46.518 31.215 135.385 1.00 39.27 90 TYR A CA 1
ATOM 734 C C . TYR A 1 91 ? 46.665 32.581 135.902 1.00 39.43 90 TYR A C 1
ATOM 735 O O . TYR A 1 91 ? 47.223 33.413 135.223 1.00 37.87 90 TYR A O 1
ATOM 744 N N . GLY A 1 92 ? 46.128 32.859 137.087 1.00 42.10 91 GLY A N 1
ATOM 745 C CA . GLY A 1 92 ? 46.232 34.204 137.636 1.00 43.35 91 GLY A CA 1
ATOM 746 C C . GLY A 1 92 ? 45.766 35.308 136.701 1.00 45.20 91 GLY A C 1
ATOM 747 O O . GLY A 1 92 ? 44.711 35.231 136.081 1.00 45.56 91 GLY A O 1
ATOM 748 N N . SER A 1 93 ? 46.551 36.365 136.632 1.00 38.66 92 SER A N 1
ATOM 749 C CA . SER A 1 93 ? 46.232 37.541 135.849 1.00 42.90 92 SER A CA 1
ATOM 750 C C . SER A 1 93 ? 46.383 37.396 134.299 1.00 41.84 92 SER A C 1
ATOM 751 O O . SER A 1 93 ? 45.952 38.294 133.558 1.00 43.56 92 SER A O 1
ATOM 754 N N . ARG A 1 94 ? 46.990 36.287 133.851 1.00 37.41 93 ARG A N 1
ATOM 755 C CA A ARG A 1 94 ? 47.166 35.968 132.434 0.50 39.67 93 ARG A CA 1
ATOM 756 C CA B ARG A 1 94 ? 47.157 36.016 132.426 0.50 38.57 93 ARG A CA 1
ATOM 757 C C . ARG A 1 94 ? 45.836 36.063 131.685 1.00 40.28 93 ARG A C 1
ATOM 758 O O . ARG A 1 94 ? 45.789 36.477 130.530 1.00 44.79 93 ARG A O 1
ATOM 773 N N . ALA A 1 95 ? 44.777 35.679 132.370 1.00 39.25 94 ALA A N 1
ATOM 774 C CA . ALA A 1 95 ? 43.466 35.628 131.795 1.00 38.88 94 ALA A CA 1
ATOM 775 C C . ALA A 1 95 ? 42.914 36.970 131.432 1.00 41.83 94 ALA A C 1
ATOM 776 O O . ALA A 1 95 ? 41.879 37.061 130.710 1.00 38.43 94 ALA A O 1
ATOM 778 N N . GLN A 1 96 ? 43.515 38.011 131.993 1.00 38.26 95 GLN A N 1
ATOM 779 C CA . GLN A 1 96 ? 43.016 39.330 131.729 1.00 38.26 95 GLN A CA 1
ATOM 780 C C . GLN A 1 96 ? 43.289 39.713 130.254 1.00 38.99 95 GLN A C 1
ATOM 781 O O . GLN A 1 96 ? 42.496 40.383 129.690 1.00 33.56 95 GLN A O 1
ATOM 787 N N . THR A 1 97 ? 44.422 39.325 129.693 1.00 35.77 96 THR A N 1
ATOM 788 C CA . THR A 1 97 ? 44.795 39.678 128.345 1.00 41.49 96 THR A CA 1
ATOM 789 C C . THR A 1 97 ? 44.949 38.478 127.386 1.00 43.66 96 THR A C 1
ATOM 790 O O . THR A 1 97 ? 45.506 38.653 126.304 1.00 44.66 96 THR A O 1
ATOM 794 N N . ALA A 1 98 ? 44.507 37.282 127.772 1.00 41.12 97 ALA A N 1
ATOM 795 C CA . ALA A 1 98 ? 44.715 36.103 126.950 1.00 44.68 97 ALA A CA 1
ATOM 796 C C . ALA A 1 98 ? 43.910 36.168 125.637 1.00 38.77 97 ALA A C 1
ATOM 797 O O . ALA A 1 98 ? 42.783 36.642 125.589 1.00 37.40 97 ALA A O 1
ATOM 799 N N . LEU A 1 99 ? 44.478 35.614 124.601 1.00 36.55 98 LEU A N 1
ATOM 800 C CA . LEU A 1 99 ? 43.791 35.567 123.293 1.00 36.62 98 LEU A CA 1
ATOM 801 C C . LEU A 1 99 ? 42.859 34.345 123.248 1.00 36.44 98 LEU A C 1
ATOM 802 O O . LEU A 1 99 ? 42.872 33.453 124.150 1.00 34.36 98 LEU A O 1
ATOM 807 N N . PRO A 1 100 ? 42.074 34.254 122.179 1.00 36.84 99 PRO A N 1
ATOM 808 C CA . PRO A 1 100 ? 41.059 33.212 122.147 1.00 29.97 99 PRO A CA 1
ATOM 809 C C . PRO A 1 100 ? 41.576 31.821 122.295 1.00 29.78 99 PRO A C 1
ATOM 810 O O . PRO A 1 100 ? 42.641 31.514 121.764 1.00 33.73 99 PRO A O 1
ATOM 814 N N . TYR A 1 101 ? 40.904 30.991 123.113 1.00 33.45 100 TYR A N 1
ATOM 815 C CA . TYR A 1 101 ? 41.357 29.594 123.341 1.00 30.41 100 TYR A CA 1
ATOM 816 C C . TYR A 1 101 ? 42.776 29.466 123.868 1.00 26.83 100 TYR A C 1
ATOM 817 O O . TYR A 1 101 ? 43.370 28.383 123.869 1.00 28.13 100 TYR A O 1
ATOM 826 N N . ALA A 1 102 ? 43.380 30.535 124.343 1.00 29.68 101 ALA A N 1
ATOM 827 C CA . ALA A 1 102 ? 44.777 30.371 124.901 1.00 30.01 101 ALA A CA 1
ATOM 828 C C . ALA A 1 102 ? 44.914 29.335 126.034 1.00 37.85 101 ALA A C 1
ATOM 829 O O . ALA A 1 102 ? 45.997 28.766 126.242 1.00 30.57 101 ALA A O 1
ATOM 831 N N . MET A 1 103 ? 43.814 28.997 126.728 1.00 36.10 102 MET A N 1
ATOM 832 C CA . MET A 1 103 ? 43.962 28.099 127.853 1.00 41.24 102 MET A CA 1
ATOM 833 C C . MET A 1 103 ? 43.416 26.779 127.512 1.00 39.41 102 MET A C 1
ATOM 834 O O . MET A 1 103 ? 43.494 25.858 128.319 1.00 34.85 102 MET A O 1
ATOM 839 N N . ASN A 1 104 ? 42.996 26.612 126.263 1.00 41.27 103 ASN A N 1
ATOM 840 C CA . ASN A 1 104 ? 42.113 25.487 125.975 1.00 38.89 103 ASN A CA 1
ATOM 841 C C . ASN A 1 104 ? 42.879 24.180 125.901 1.00 39.59 103 ASN A C 1
ATOM 842 O O . ASN A 1 104 ? 42.370 23.122 126.343 1.00 39.35 103 ASN A O 1
ATOM 847 N N . SER A 1 105 ? 44.131 24.202 125.436 1.00 37.87 104 SER A N 1
ATOM 848 C CA . SER A 1 105 ? 44.816 22.911 125.316 1.00 42.68 104 SER A CA 1
ATOM 849 C C . SER A 1 105 ? 45.127 22.382 126.731 1.00 44.65 104 SER A C 1
ATOM 850 O O . SER A 1 105 ? 45.077 21.180 126.947 1.00 50.19 104 SER A O 1
ATOM 853 N N . GLU A 1 106 ? 45.415 23.269 127.681 1.00 42.59 105 GLU A N 1
ATOM 854 C CA . GLU A 1 106 ? 45.669 22.843 129.081 1.00 41.98 105 GLU A CA 1
ATOM 855 C C . GLU A 1 106 ? 44.372 22.562 129.863 1.00 41.33 105 GLU A C 1
ATOM 856 O O . GLU A 1 106 ? 44.226 21.515 130.455 1.00 44.63 105 GLU A O 1
ATOM 862 N N . PHE A 1 107 ? 43.382 23.446 129.775 1.00 39.66 106 PHE A N 1
ATOM 863 C CA . PHE A 1 107 ? 42.302 23.454 130.764 1.00 34.78 106 PHE A CA 1
ATOM 864 C C . PHE A 1 107 ? 41.094 22.717 130.380 1.00 37.91 106 PHE A C 1
ATOM 865 O O . PHE A 1 107 ? 40.288 22.423 131.268 1.00 34.92 106 PHE A O 1
ATOM 873 N N . SER A 1 108 ? 40.881 22.436 129.084 1.00 37.44 107 SER A N 1
ATOM 874 C CA . SER A 1 108 ? 39.628 21.767 128.710 1.00 37.76 107 SER A CA 1
ATOM 875 C C . SER A 1 108 ? 39.601 20.399 129.368 1.00 36.13 107 SER A C 1
ATOM 876 O O . SER A 1 108 ? 38.542 19.878 129.611 1.00 35.28 107 SER A O 1
ATOM 879 N N . SER A 1 109 ? 40.755 19.780 129.612 1.00 30.95 108 SER A N 1
ATOM 880 C CA . SER A 1 109 ? 40.762 18.467 130.247 1.00 39.32 108 SER A CA 1
ATOM 881 C C . SER A 1 109 ? 40.492 18.603 131.771 1.00 39.21 108 SER A C 1
ATOM 882 O O . SER A 1 109 ? 39.874 17.730 132.378 1.00 37.88 108 SER A O 1
ATOM 885 N N . VAL A 1 110 ? 40.954 19.689 132.377 1.00 40.81 109 VAL A N 1
ATOM 886 C CA . VAL A 1 110 ? 40.488 19.986 133.715 1.00 44.06 109 VAL A CA 1
ATOM 887 C C . VAL A 1 110 ? 38.972 20.159 133.681 1.00 43.17 109 VAL A C 1
ATOM 888 O O . VAL A 1 110 ? 38.297 19.577 134.517 1.00 43.87 109 VAL A O 1
ATOM 892 N N . LEU A 1 111 ? 38.434 20.928 132.734 1.00 42.04 110 LEU A N 1
ATOM 893 C CA . LEU A 1 111 ? 36.955 21.087 132.646 1.00 41.05 110 LEU A CA 1
ATOM 894 C C . LEU A 1 111 ? 36.281 19.765 132.502 1.00 44.50 110 LEU A C 1
ATOM 895 O O . LEU A 1 111 ? 35.197 19.545 133.066 1.00 48.28 110 LEU A O 1
ATOM 900 N N . ALA A 1 112 ? 36.884 18.871 131.725 1.00 45.83 111 ALA A N 1
ATOM 901 C CA . ALA A 1 112 ? 36.262 17.566 131.491 1.00 48.02 111 ALA A CA 1
ATOM 902 C C . ALA A 1 112 ? 36.237 16.703 132.759 1.00 41.96 111 ALA A C 1
ATOM 903 O O . ALA A 1 112 ? 35.273 16.023 133.070 1.00 38.15 111 ALA A O 1
ATOM 905 N N . ALA A 1 113 ? 37.336 16.720 133.472 1.00 44.02 112 ALA A N 1
ATOM 906 C CA . ALA A 1 113 ? 37.461 15.917 134.695 1.00 45.02 112 ALA A CA 1
ATOM 907 C C . ALA A 1 113 ? 36.483 16.409 135.790 1.00 44.57 112 ALA A C 1
ATOM 908 O O . ALA A 1 113 ? 35.838 15.624 136.455 1.00 45.89 112 ALA A O 1
ATOM 910 N N . GLN A 1 114 ? 36.320 17.719 135.915 1.00 45.29 113 GLN A N 1
ATOM 911 C CA . GLN A 1 114 ? 35.400 18.264 136.874 1.00 40.18 113 GLN A CA 1
ATOM 912 C C . GLN A 1 114 ? 33.991 18.074 136.459 1.00 43.50 113 GLN A C 1
ATOM 913 O O . GLN A 1 114 ? 33.110 17.881 137.290 1.00 41.14 113 GLN A O 1
ATOM 919 N N . LEU A 1 115 ? 33.719 18.167 135.175 1.00 42.18 114 LEU A N 1
ATOM 920 C CA . LEU A 1 115 ? 32.305 18.019 134.716 1.00 39.29 114 LEU A CA 1
ATOM 921 C C . LEU A 1 115 ? 31.810 16.608 134.999 1.00 45.13 114 LEU A C 1
ATOM 922 O O . LEU A 1 115 ? 30.630 16.358 135.311 1.00 39.82 114 LEU A O 1
ATOM 927 N N . LYS A 1 116 ? 32.728 15.666 134.818 1.00 47.35 115 LYS A N 1
ATOM 928 C CA . LYS A 1 116 ? 32.435 14.274 135.035 1.00 52.24 115 LYS A CA 1
ATOM 929 C C . LYS A 1 116 ? 32.214 14.081 136.536 1.00 51.77 115 LYS A C 1
ATOM 930 O O . LYS A 1 116 ? 31.177 13.582 136.983 1.00 46.20 115 LYS A O 1
ATOM 936 N N . HIS A 1 117 ? 33.183 14.542 137.301 1.00 44.11 116 HIS A N 1
ATOM 937 C CA . HIS A 1 117 ? 33.135 14.384 138.738 1.00 53.48 116 HIS A CA 1
ATOM 938 C C . HIS A 1 117 ? 31.859 14.963 139.330 1.00 48.60 116 HIS A C 1
ATOM 939 O O . HIS A 1 117 ? 31.142 14.276 140.031 1.00 46.53 116 HIS A O 1
ATOM 946 N N . HIS A 1 118 ? 31.536 16.197 138.976 1.00 45.69 117 HIS A N 1
ATOM 947 C CA . HIS A 1 118 ? 30.396 16.860 139.544 1.00 39.81 117 HIS A CA 1
ATOM 948 C C . HIS A 1 118 ? 29.096 16.336 138.995 1.00 46.15 117 HIS A C 1
ATOM 949 O O . HIS A 1 118 ? 28.041 16.549 139.596 1.00 48.21 117 HIS A O 1
ATOM 956 N N . SER A 1 119 ? 29.133 15.671 137.847 1.00 47.84 118 SER A N 1
ATOM 957 C CA . SER A 1 119 ? 27.900 15.099 137.288 1.00 50.78 118 SER A CA 1
ATOM 958 C C . SER A 1 119 ? 27.572 13.788 137.972 1.00 54.03 118 SER A C 1
ATOM 959 O O . SER A 1 119 ? 26.413 13.385 137.968 1.00 48.57 118 SER A O 1
ATOM 962 N N . GLU A 1 120 ? 28.581 13.118 138.538 1.00 61.13 119 GLU A N 1
ATOM 963 C CA . GLU A 1 120 ? 28.357 11.851 139.268 1.00 71.77 119 GLU A CA 1
ATOM 964 C C . GLU A 1 120 ? 28.147 12.056 140.785 1.00 75.66 119 GLU A C 1
ATOM 965 O O . GLU A 1 120 ? 29.104 12.067 141.553 1.00 74.47 119 GLU A O 1
ATOM 971 N N . ASN A 1 121 ? 26.877 12.306 141.147 1.00 85.86 120 ASN A N 1
ATOM 972 C CA . ASN A 1 121 ? 26.315 12.382 142.540 1.00 89.74 120 ASN A CA 1
ATOM 973 C C . ASN A 1 121 ? 27.257 12.728 143.690 1.00 84.98 120 ASN A C 1
ATOM 974 O O . ASN A 1 121 ? 28.024 13.683 143.611 1.00 86.04 120 ASN A O 1
ATOM 979 N N . GLU A 1 129 ? 25.514 18.647 149.167 1.00 101.91 128 GLU A N 1
ATOM 980 C CA . GLU A 1 129 ? 25.098 18.237 150.497 1.00 107.70 128 GLU A CA 1
ATOM 981 C C . GLU A 1 129 ? 25.336 19.347 151.528 1.00 108.98 128 GLU A C 1
ATOM 982 O O . GLU A 1 129 ? 24.408 19.727 152.241 1.00 116.24 128 GLU A O 1
ATOM 988 N N . THR A 1 130 ? 26.554 19.892 151.577 1.00 109.14 129 THR A N 1
ATOM 989 C CA . THR A 1 130 ? 26.887 20.989 152.511 1.00 104.70 129 THR A CA 1
ATOM 990 C C . THR A 1 130 ? 25.964 22.240 152.370 1.00 95.92 129 THR A C 1
ATOM 991 O O . THR A 1 130 ? 25.232 22.414 151.389 1.00 81.17 129 THR A O 1
ATOM 995 N N . GLN A 1 131 ? 25.991 23.082 153.398 1.00 94.10 130 GLN A N 1
ATOM 996 C CA . GLN A 1 131 ? 25.122 24.261 153.506 1.00 93.42 130 GLN A CA 1
ATOM 997 C C . GLN A 1 131 ? 25.755 25.491 152.805 1.00 95.69 130 GLN A C 1
ATOM 998 O O . GLN A 1 131 ? 25.028 26.334 152.247 1.00 84.44 130 GLN A O 1
ATOM 1004 N N . ALA A 1 132 ? 27.096 25.597 152.859 1.00 96.18 131 ALA A N 1
ATOM 1005 C CA . ALA A 1 132 ? 27.852 26.541 152.017 1.00 87.02 131 ALA A CA 1
ATOM 1006 C C . ALA A 1 132 ? 27.268 26.526 150.579 1.00 84.81 131 ALA A C 1
ATOM 1007 O O . ALA A 1 132 ? 26.837 27.558 150.061 1.00 78.07 131 ALA A O 1
ATOM 1009 N N . GLN A 1 133 ? 27.181 25.328 149.997 1.00 80.26 132 GLN A N 1
ATOM 1010 C CA . GLN A 1 133 ? 26.669 25.105 148.629 1.00 82.71 132 GLN A CA 1
ATOM 1011 C C . GLN A 1 133 ? 25.219 25.525 148.328 1.00 81.70 132 GLN A C 1
ATOM 1012 O O . GLN A 1 133 ? 24.918 25.943 147.207 1.00 71.30 132 GLN A O 1
ATOM 1018 N N . VAL A 1 134 ? 24.321 25.384 149.298 1.00 80.52 133 VAL A N 1
ATOM 1019 C CA . VAL A 1 134 ? 22.937 25.841 149.113 1.00 74.68 133 VAL A CA 1
ATOM 1020 C C . VAL A 1 134 ? 22.769 27.373 149.406 1.00 78.24 133 VAL A C 1
ATOM 1021 O O . VAL A 1 134 ? 21.871 28.045 148.827 1.00 60.67 133 VAL A O 1
ATOM 1025 N N . ASP A 1 135 ? 23.626 27.927 150.278 1.00 70.07 134 ASP A N 1
ATOM 1026 C CA . ASP A 1 135 ? 23.577 29.369 150.598 1.00 67.17 134 ASP A CA 1
ATOM 1027 C C . ASP A 1 135 ? 24.269 30.211 149.539 1.00 60.25 134 ASP A C 1
ATOM 1028 O O . ASP A 1 135 ? 24.038 31.432 149.445 1.00 57.08 134 ASP A O 1
ATOM 1033 N N . GLU A 1 136 ? 25.115 29.548 148.744 1.00 50.33 135 GLU A N 1
ATOM 1034 C CA . GLU A 1 136 ? 25.639 30.142 147.507 1.00 51.82 135 GLU A CA 1
ATOM 1035 C C . GLU A 1 136 ? 24.516 30.784 146.678 1.00 45.22 135 GLU A C 1
ATOM 1036 O O . GLU A 1 136 ? 24.680 31.877 146.127 1.00 46.14 135 GLU A O 1
ATOM 1042 N N . LEU A 1 137 ? 23.363 30.124 146.674 1.00 39.08 136 LEU A N 1
ATOM 1043 C CA . LEU A 1 137 ? 22.309 30.399 145.766 1.00 44.26 136 LEU A CA 1
ATOM 1044 C C . LEU A 1 137 ? 21.529 31.604 146.094 1.00 48.65 136 LEU A C 1
ATOM 1045 O O . LEU A 1 137 ? 20.533 31.911 145.389 1.00 43.94 136 LEU A O 1
ATOM 1050 N N . LYS A 1 138 ? 21.916 32.265 147.169 1.00 49.14 137 LYS A N 1
ATOM 1051 C CA . LYS A 1 138 ? 21.091 33.327 147.678 1.00 52.56 137 LYS A CA 1
ATOM 1052 C C . LYS A 1 138 ? 21.251 34.503 146.780 1.00 41.33 137 LYS A C 1
ATOM 1053 O O . LYS A 1 138 ? 22.356 34.897 146.466 1.00 39.54 137 LYS A O 1
ATOM 1059 N N . GLY A 1 139 ? 20.149 35.095 146.395 1.00 30.51 138 GLY A N 1
ATOM 1060 C CA . GLY A 1 139 ? 20.223 36.125 145.325 1.00 43.38 138 GLY A CA 1
ATOM 1061 C C . GLY A 1 139 ? 20.900 35.793 143.949 1.00 40.28 138 GLY A C 1
ATOM 1062 O O . GLY A 1 139 ? 21.471 36.660 143.301 1.00 39.70 138 GLY A O 1
ATOM 1063 N N . ILE A 1 140 ? 20.919 34.541 143.517 1.00 41.14 139 ILE A N 1
ATOM 1064 C CA . ILE A 1 140 ? 21.248 34.263 142.098 1.00 39.31 139 ILE A CA 1
ATOM 1065 C C . ILE A 1 140 ? 19.942 34.103 141.416 1.00 33.22 139 ILE A C 1
ATOM 1066 O O . ILE A 1 140 ? 19.280 33.113 141.605 1.00 40.87 139 ILE A O 1
ATOM 1071 N N . MET A 1 141 ? 19.518 35.136 140.709 1.00 33.03 140 MET A N 1
ATOM 1072 C CA . MET A 1 141 ? 18.232 35.128 140.038 1.00 39.95 140 MET A CA 1
ATOM 1073 C C . MET A 1 141 ? 18.187 34.094 138.915 1.00 37.49 140 MET A C 1
ATOM 1074 O O . MET A 1 141 ? 19.193 33.591 138.483 1.00 32.52 140 MET A O 1
ATOM 1079 N N . VAL A 1 142 ? 16.980 33.710 138.534 1.00 37.71 141 VAL A N 1
ATOM 1080 C CA . VAL A 1 142 ? 16.726 32.856 137.410 1.00 38.26 141 VAL A CA 1
ATOM 1081 C C . VAL A 1 142 ? 15.956 33.685 136.430 1.00 41.34 141 VAL A C 1
ATOM 1082 O O . VAL A 1 142 ? 14.988 34.332 136.792 1.00 44.05 141 VAL A O 1
ATOM 1086 N N . ARG A 1 143 ? 16.415 33.672 135.181 1.00 42.24 142 ARG A N 1
ATOM 1087 C CA . ARG A 1 143 ? 15.833 34.493 134.141 1.00 41.69 142 ARG A CA 1
ATOM 1088 C C . ARG A 1 143 ? 15.682 33.739 132.835 1.00 39.35 142 ARG A C 1
ATOM 1089 O O . ARG A 1 143 ? 16.305 32.670 132.564 1.00 33.67 142 ARG A O 1
ATOM 1097 N N . ASN A 1 144 ? 14.839 34.329 132.027 1.00 37.99 143 ASN A N 1
ATOM 1098 C CA . ASN A 1 144 ? 14.667 33.892 130.677 1.00 42.85 143 ASN A CA 1
ATOM 1099 C C . ASN A 1 144 ? 15.629 34.620 129.811 1.00 38.54 143 ASN A C 1
ATOM 1100 O O . ASN A 1 144 ? 16.169 35.633 130.214 1.00 44.58 143 ASN A O 1
ATOM 1105 N N . ILE A 1 145 ? 15.871 34.079 128.619 1.00 41.26 144 ILE A N 1
ATOM 1106 C CA . ILE A 1 145 ? 16.849 34.640 127.736 1.00 38.90 144 ILE A CA 1
ATOM 1107 C C . ILE A 1 145 ? 16.363 34.618 126.280 1.00 42.50 144 ILE A C 1
ATOM 1108 O O . ILE A 1 145 ? 15.787 33.660 125.823 1.00 40.30 144 ILE A O 1
ATOM 1113 N N . ASP A 1 146 ? 16.561 35.728 125.596 1.00 46.79 145 ASP A N 1
ATOM 1114 C CA . ASP A 1 146 ? 16.199 35.855 124.190 1.00 54.21 145 ASP A CA 1
ATOM 1115 C C . ASP A 1 146 ? 17.379 35.410 123.299 1.00 47.89 145 ASP A C 1
ATOM 1116 O O . ASP A 1 146 ? 18.392 36.097 123.203 1.00 48.14 145 ASP A O 1
ATOM 1121 N N . LEU A 1 147 ? 17.275 34.236 122.682 1.00 44.23 146 LEU A N 1
ATOM 1122 C CA . LEU A 1 147 ? 18.329 33.741 121.800 1.00 41.71 146 LEU A CA 1
ATOM 1123 C C . LEU A 1 147 ? 17.859 33.613 120.317 1.00 46.14 146 LEU A C 1
ATOM 1124 O O . LEU A 1 147 ? 16.789 33.115 120.045 1.00 36.50 146 LEU A O 1
ATOM 1129 N N . VAL A 1 148 ? 18.687 34.010 119.363 1.00 44.56 147 VAL A N 1
ATOM 1130 C CA . VAL A 1 148 ? 18.195 34.119 117.949 1.00 46.60 147 VAL A CA 1
ATOM 1131 C C . VAL A 1 148 ? 18.789 33.101 117.017 1.00 41.50 147 VAL A C 1
ATOM 1132 O O . VAL A 1 148 ? 20.002 32.971 116.949 1.00 34.01 147 VAL A O 1
ATOM 1136 N N . ALA A 1 149 ? 17.950 32.367 116.298 1.00 36.76 148 ALA A N 1
ATOM 1137 C CA . ALA A 1 149 ? 18.468 31.386 115.353 1.00 39.20 148 ALA A CA 1
ATOM 1138 C C . ALA A 1 149 ? 18.879 32.048 114.005 1.00 37.76 148 ALA A C 1
ATOM 1139 O O . ALA A 1 149 ? 18.540 33.194 113.706 1.00 34.21 148 ALA A O 1
ATOM 1141 N N . GLN A 1 150 ? 19.641 31.308 113.229 1.00 36.91 149 GLN A N 1
ATOM 1142 C CA . GLN A 1 150 ? 20.035 31.717 111.839 1.00 38.83 149 GLN A CA 1
ATOM 1143 C C . GLN A 1 150 ? 18.971 32.467 111.030 1.00 37.72 149 GLN A C 1
ATOM 1144 O O . GLN A 1 150 ? 19.192 33.585 110.513 1.00 37.33 149 GLN A O 1
ATOM 1150 N N . ARG A 1 151 ? 17.781 31.900 110.964 1.00 38.22 150 ARG A N 1
ATOM 1151 C CA . ARG A 1 151 ? 16.737 32.517 110.157 1.00 44.61 150 ARG A CA 1
ATOM 1152 C C . ARG A 1 151 ? 15.859 33.487 110.925 1.00 48.85 150 ARG A C 1
ATOM 1153 O O . ARG A 1 151 ? 14.767 33.827 110.444 1.00 44.89 150 ARG A O 1
ATOM 1161 N N . GLY A 1 152 ? 16.302 33.908 112.115 1.00 48.34 151 GLY A N 1
ATOM 1162 C CA . GLY A 1 152 ? 15.572 34.918 112.916 1.00 48.43 151 GLY A CA 1
ATOM 1163 C C . GLY A 1 152 ? 14.549 34.424 113.946 1.00 44.54 151 GLY A C 1
ATOM 1164 O O . GLY A 1 152 ? 14.034 35.197 114.694 1.00 45.65 151 GLY A O 1
ATOM 1165 N N . GLU A 1 153 ? 14.258 33.137 113.983 1.00 44.89 152 GLU A N 1
ATOM 1166 C CA . GLU A 1 153 ? 13.306 32.605 114.918 1.00 47.79 152 GLU A CA 1
ATOM 1167 C C . GLU A 1 153 ? 14.006 32.368 116.242 1.00 48.97 152 GLU A C 1
ATOM 1168 O O . GLU A 1 153 ? 15.184 32.681 116.401 1.00 43.92 152 GLU A O 1
ATOM 1174 N N . ARG A 1 154 ? 13.277 31.811 117.192 1.00 47.73 153 ARG A N 1
ATOM 1175 C CA . ARG A 1 154 ? 13.817 31.577 118.521 1.00 47.51 153 ARG A CA 1
ATOM 1176 C C . ARG A 1 154 ? 14.807 30.457 118.393 1.00 42.34 153 ARG A C 1
ATOM 1177 O O . ARG A 1 154 ? 14.462 29.412 117.879 1.00 41.91 153 ARG A O 1
ATOM 1185 N N . LEU A 1 155 ? 16.035 30.664 118.869 1.00 35.33 154 LEU A N 1
ATOM 1186 C CA . LEU A 1 155 ? 17.020 29.607 118.867 1.00 34.45 154 LEU A CA 1
ATOM 1187 C C . LEU A 1 155 ? 16.857 28.692 120.072 1.00 40.38 154 LEU A C 1
ATOM 1188 O O . LEU A 1 155 ? 16.809 29.179 121.217 1.00 46.13 154 LEU A O 1
ATOM 1193 N N . GLU A 1 156 ? 16.837 27.389 119.820 1.00 43.22 155 GLU A N 1
ATOM 1194 C CA . GLU A 1 156 ? 16.812 26.350 120.844 1.00 45.88 155 GLU A CA 1
ATOM 1195 C C . GLU A 1 156 ? 18.157 25.670 120.941 1.00 44.89 155 GLU A C 1
ATOM 1196 O O . GLU A 1 156 ? 18.914 25.675 119.985 1.00 43.67 155 GLU A O 1
ATOM 1202 N N . LEU A 1 157 ? 18.478 25.123 122.112 1.00 41.31 156 LEU A N 1
ATOM 1203 C CA . LEU A 1 157 ? 19.721 24.408 122.266 1.00 43.82 156 LEU A CA 1
ATOM 1204 C C . LEU A 1 157 ? 19.309 23.040 121.813 1.00 48.09 156 LEU A C 1
ATOM 1205 O O . LEU A 1 157 ? 18.292 22.555 122.269 1.00 40.77 156 LEU A O 1
ATOM 1210 N N . LEU A 1 158 ? 20.082 22.454 120.905 1.00 47.52 157 LEU A N 1
ATOM 1211 C CA . LEU A 1 158 ? 19.749 21.193 120.260 1.00 48.15 157 LEU A CA 1
ATOM 1212 C C . LEU A 1 158 ? 20.974 20.363 120.306 1.00 45.76 157 LEU A C 1
ATOM 1213 O O . LEU A 1 158 ? 21.999 20.734 119.719 1.00 49.15 157 LEU A O 1
ATOM 1218 N N . ILE A 1 159 ? 20.911 19.276 121.075 1.00 46.43 158 ILE A N 1
ATOM 1219 C CA . ILE A 1 159 ? 22.092 18.452 121.308 1.00 50.61 158 ILE A CA 1
ATOM 1220 C C . ILE A 1 159 ? 21.845 17.045 120.824 1.00 54.22 158 ILE A C 1
ATOM 1221 O O . ILE A 1 159 ? 20.706 16.673 120.559 1.00 52.93 158 ILE A O 1
ATOM 1226 N N . ASP A 1 160 ? 22.901 16.243 120.769 1.00 60.40 159 ASP A N 1
ATOM 1227 C CA . ASP A 1 160 ? 22.729 14.829 120.490 1.00 68.20 159 ASP A CA 1
ATOM 1228 C C . ASP A 1 160 ? 23.553 13.985 121.458 1.00 72.47 159 ASP A C 1
ATOM 1229 O O . ASP A 1 160 ? 24.791 13.918 121.348 1.00 62.60 159 ASP A O 1
ATOM 1234 N N . LYS A 1 161 ? 22.860 13.326 122.393 1.00 74.95 160 LYS A N 1
ATOM 1235 C CA . LYS A 1 161 ? 23.537 12.582 123.469 1.00 75.29 160 LYS A CA 1
ATOM 1236 C C . LYS A 1 161 ? 24.286 11.342 122.960 1.00 74.61 160 LYS A C 1
ATOM 1237 O O . LYS A 1 161 ? 25.282 10.953 123.561 1.00 70.93 160 LYS A O 1
ATOM 1243 N N . THR A 1 162 ? 23.820 10.768 121.838 1.00 84.96 161 THR A N 1
ATOM 1244 C CA . THR A 1 162 ? 24.553 9.757 121.013 1.00 86.54 161 THR A CA 1
ATOM 1245 C C . THR A 1 162 ? 26.066 10.017 120.784 1.00 91.82 161 THR A C 1
ATOM 1246 O O . THR A 1 162 ? 26.825 9.063 120.574 1.00 90.24 161 THR A O 1
ATOM 1250 N N . GLU A 1 163 ? 26.505 11.281 120.831 1.00 97.82 162 GLU A N 1
ATOM 1251 C CA . GLU A 1 163 ? 27.834 11.666 120.320 1.00 100.09 162 GLU A CA 1
ATOM 1252 C C . GLU A 1 163 ? 29.022 11.563 121.314 1.00 103.37 162 GLU A C 1
ATOM 1253 O O . GLU A 1 163 ? 28.839 11.565 122.535 1.00 100.32 162 GLU A O 1
ATOM 1259 N N . ASN A 1 164 ? 30.225 11.440 120.728 1.00 114.22 163 ASN A N 1
ATOM 1260 C CA . ASN A 1 164 ? 31.565 11.497 121.386 1.00 108.86 163 ASN A CA 1
ATOM 1261 C C . ASN A 1 164 ? 31.828 10.493 122.494 1.00 98.98 163 ASN A C 1
ATOM 1262 O O . ASN A 1 164 ? 30.965 9.691 122.812 1.00 98.91 163 ASN A O 1
ATOM 1267 N N . LYS B 2 7 ? -1.228 13.171 134.925 1.00 89.66 665 LYS B N 1
ATOM 1268 C CA . LYS B 2 7 ? -0.094 12.253 134.650 1.00 90.36 665 LYS B CA 1
ATOM 1269 C C . LYS B 2 7 ? 1.205 12.991 134.325 1.00 87.85 665 LYS B C 1
ATOM 1270 O O . LYS B 2 7 ? 2.267 12.385 134.441 1.00 93.13 665 LYS B O 1
ATOM 1276 N N . ASP B 2 8 ? 1.159 14.264 133.922 1.00 86.57 666 ASP B N 1
ATOM 1277 C CA . ASP B 2 8 ? 2.418 15.021 133.821 1.00 90.63 666 ASP B CA 1
ATOM 1278 C C . ASP B 2 8 ? 2.744 15.819 135.103 1.00 86.60 666 ASP B C 1
ATOM 1279 O O . ASP B 2 8 ? 2.252 16.937 135.346 1.00 80.55 666 ASP B O 1
ATOM 1284 N N . TYR B 2 9 ? 3.627 15.183 135.871 1.00 76.14 667 TYR B N 1
ATOM 1285 C CA . TYR B 2 9 ? 4.169 15.648 137.117 1.00 67.68 667 TYR B CA 1
ATOM 1286 C C . TYR B 2 9 ? 5.567 16.199 136.912 1.00 64.27 667 TYR B C 1
ATOM 1287 O O . TYR B 2 9 ? 6.319 16.394 137.867 1.00 60.84 667 TYR B O 1
ATOM 1296 N N . ARG B 2 10 ? 5.951 16.431 135.669 1.00 61.94 668 ARG B N 1
ATOM 1297 C CA . ARG B 2 10 ? 7.338 16.787 135.396 1.00 62.27 668 ARG B CA 1
ATOM 1298 C C . ARG B 2 10 ? 7.610 18.215 135.886 1.00 55.12 668 ARG B C 1
ATOM 1299 O O . ARG B 2 10 ? 8.714 18.518 136.352 1.00 48.20 668 ARG B O 1
ATOM 1307 N N . GLU B 2 11 ? 6.607 19.084 135.774 1.00 46.09 669 GLU B N 1
ATOM 1308 C CA . GLU B 2 11 ? 6.704 20.456 136.251 1.00 51.66 669 GLU B CA 1
ATOM 1309 C C . GLU B 2 11 ? 6.732 20.511 137.791 1.00 49.10 669 GLU B C 1
ATOM 1310 O O . GLU B 2 11 ? 7.638 21.099 138.401 1.00 39.67 669 GLU B O 1
ATOM 1316 N N . VAL B 2 12 ? 5.766 19.839 138.397 1.00 51.45 670 VAL B N 1
ATOM 1317 C CA . VAL B 2 12 ? 5.732 19.662 139.847 1.00 49.71 670 VAL B CA 1
ATOM 1318 C C . VAL B 2 12 ? 7.081 19.219 140.363 1.00 51.19 670 VAL B C 1
ATOM 1319 O O . VAL B 2 12 ? 7.610 19.841 141.272 1.00 49.81 670 VAL B O 1
ATOM 1323 N N . GLU B 2 13 ? 7.668 18.215 139.727 1.00 46.97 671 GLU B N 1
ATOM 1324 C CA . GLU B 2 13 ? 8.968 17.696 140.135 1.00 50.33 671 GLU B CA 1
ATOM 1325 C C . GLU B 2 13 ? 10.078 18.730 139.995 1.00 56.33 671 GLU B C 1
ATOM 1326 O O . GLU B 2 13 ? 11.10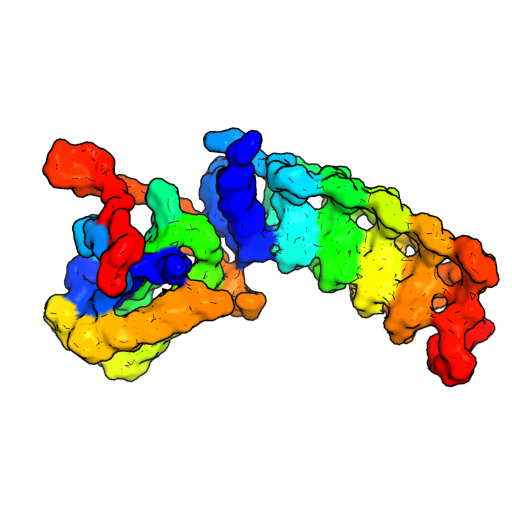0 18.689 140.728 1.00 55.47 671 GLU B O 1
ATOM 1332 N N . LYS B 2 14 ? 9.899 19.669 139.069 1.00 51.35 672 LYS B N 1
ATOM 1333 C CA . LYS B 2 14 ? 10.923 20.667 138.887 1.00 58.39 672 LYS B CA 1
ATOM 1334 C C . LYS B 2 14 ? 10.937 21.504 140.128 1.00 46.85 672 LYS B C 1
ATOM 1335 O O . LYS B 2 14 ? 11.990 21.816 140.658 1.00 41.49 672 LYS B O 1
ATOM 1341 N N . LEU B 2 15 ? 9.737 21.871 140.540 1.00 40.81 673 LEU B N 1
ATOM 1342 C CA . LEU B 2 15 ? 9.501 22.733 141.649 1.00 49.38 673 LEU B CA 1
ATOM 1343 C C . LEU B 2 15 ? 9.955 22.124 142.970 1.00 40.40 673 LEU B C 1
ATOM 1344 O O . LEU B 2 15 ? 10.645 22.771 143.754 1.00 47.69 673 LEU B O 1
ATOM 1349 N N . LEU B 2 16 ? 9.630 20.864 143.173 1.00 38.98 674 LEU B N 1
ATOM 1350 C CA . LEU B 2 16 ? 9.960 20.218 144.423 1.00 40.59 674 LEU B CA 1
ATOM 1351 C C . LEU B 2 16 ? 11.454 19.979 144.475 1.00 39.66 674 LEU B C 1
ATOM 1352 O O . LEU B 2 16 ? 12.010 19.888 145.541 1.00 42.14 674 LEU B O 1
ATOM 1357 N N . ARG B 2 17 ? 12.111 19.909 143.332 1.00 36.66 675 ARG B N 1
ATOM 1358 C CA . ARG B 2 17 ? 13.582 19.654 143.360 1.00 36.10 675 ARG B CA 1
ATOM 1359 C C . ARG B 2 17 ? 14.170 20.970 143.780 1.00 34.58 675 ARG B C 1
ATOM 1360 O O . ARG B 2 17 ? 15.210 21.025 144.457 1.00 35.46 675 ARG B O 1
ATOM 1368 N N . ALA B 2 18 ? 13.524 22.058 143.374 1.00 34.21 676 ALA B N 1
ATOM 1369 C CA . ALA B 2 18 ? 14.098 23.369 143.722 1.00 35.78 676 ALA B CA 1
ATOM 1370 C C . ALA B 2 18 ? 13.883 23.616 145.269 1.00 36.77 676 ALA B C 1
ATOM 1371 O O . ALA B 2 18 ? 14.820 23.909 145.988 1.00 40.74 676 ALA B O 1
ATOM 1373 N N . VAL B 2 19 ? 12.636 23.496 145.725 1.00 37.35 677 VAL B N 1
ATOM 1374 C CA . VAL B 2 19 ? 12.314 23.460 147.189 1.00 37.40 677 VAL B CA 1
ATOM 1375 C C . VAL B 2 19 ? 13.350 22.606 147.969 1.00 35.10 677 VAL B C 1
ATOM 1376 O O . VAL B 2 19 ? 14.065 23.089 148.850 1.00 43.85 677 VAL B O 1
ATOM 1380 N N . ALA B 2 20 ? 13.464 21.351 147.590 1.00 36.07 678 ALA B N 1
ATOM 1381 C CA . ALA B 2 20 ? 14.388 20.432 148.256 1.00 37.18 678 ALA B CA 1
ATOM 1382 C C . ALA B 2 20 ? 15.818 20.896 148.307 1.00 36.63 678 ALA B C 1
ATOM 1383 O O . ALA B 2 20 ? 16.483 20.701 149.293 1.00 39.40 678 ALA B O 1
ATOM 1385 N N . ASP B 2 21 ? 16.269 21.618 147.291 1.00 39.66 679 ASP B N 1
ATOM 1386 C CA . ASP B 2 21 ? 17.656 22.142 147.233 1.00 40.04 679 ASP B CA 1
ATOM 1387 C C . ASP B 2 21 ? 17.766 23.485 147.947 1.00 42.25 679 ASP B C 1
ATOM 1388 O O . ASP B 2 21 ? 18.826 24.124 147.952 1.00 44.03 679 ASP B O 1
ATOM 1393 N N . GLY B 2 22 ? 16.654 23.957 148.519 1.00 44.36 680 GLY B N 1
ATOM 1394 C CA . GLY B 2 22 ? 16.641 25.212 149.232 1.00 38.48 680 GLY B CA 1
ATOM 1395 C C . GLY B 2 22 ? 16.793 26.395 148.319 1.00 43.54 680 GLY B C 1
ATOM 1396 O O . GLY B 2 22 ? 17.365 27.403 148.706 1.00 42.78 680 GLY B O 1
ATOM 1397 N N . ASP B 2 23 ? 16.257 26.298 147.113 1.00 46.69 681 ASP B N 1
ATOM 1398 C CA . ASP B 2 23 ? 16.544 27.290 146.084 1.00 46.19 681 ASP B CA 1
ATOM 1399 C C . ASP B 2 23 ? 15.433 28.286 145.950 1.00 44.18 681 ASP B C 1
ATOM 1400 O O . ASP B 2 23 ? 14.504 28.101 145.138 1.00 45.10 681 ASP B O 1
ATOM 1405 N N . LEU B 2 24 ? 15.554 29.379 146.694 1.00 46.69 682 LEU B N 1
ATOM 1406 C CA . LEU B 2 24 ? 14.479 30.365 146.759 1.00 45.00 682 LEU B CA 1
ATOM 1407 C C . LEU B 2 24 ? 14.247 31.090 145.414 1.00 42.35 682 LEU B C 1
ATOM 1408 O O . LEU B 2 24 ? 13.095 31.314 145.007 1.00 34.56 682 LEU B O 1
ATOM 1413 N N . GLU B 2 25 ? 15.317 31.518 144.747 1.00 40.72 683 GLU B N 1
ATOM 1414 C CA . GLU B 2 25 ? 15.093 32.203 143.453 1.00 39.00 683 GLU B CA 1
ATOM 1415 C C . GLU B 2 25 ? 14.494 31.256 142.369 1.00 40.15 683 GLU B C 1
ATOM 1416 O O . GLU B 2 25 ? 13.591 31.639 141.580 1.00 36.40 683 GLU B O 1
ATOM 1422 N N . MET B 2 26 ? 14.911 29.999 142.361 1.00 38.72 684 MET B N 1
ATOM 1423 C CA . MET B 2 26 ? 14.244 29.075 141.488 1.00 37.41 684 MET B CA 1
ATOM 1424 C C . MET B 2 26 ? 12.763 28.908 141.834 1.00 44.72 684 MET B C 1
ATOM 1425 O O . MET B 2 26 ? 11.875 28.955 140.929 1.00 42.57 684 MET B O 1
ATOM 1430 N N . VAL B 2 27 ? 12.446 28.718 143.115 1.00 43.01 685 VAL B N 1
ATOM 1431 C CA . VAL B 2 27 ? 11.040 28.583 143.487 1.00 35.23 685 VAL B CA 1
ATOM 1432 C C . VAL B 2 27 ? 10.283 29.792 143.021 1.00 36.25 685 VAL B C 1
ATOM 1433 O O . VAL B 2 27 ? 9.157 29.698 142.531 1.00 39.28 685 VAL B O 1
ATOM 1437 N N . ARG B 2 28 ? 10.872 30.950 143.239 1.00 37.90 686 ARG B N 1
ATOM 1438 C CA . ARG B 2 28 ? 10.235 32.208 142.831 1.00 44.29 686 ARG B CA 1
ATOM 1439 C C . ARG B 2 28 ? 9.967 32.286 141.319 1.00 46.56 686 ARG B C 1
ATOM 1440 O O . ARG B 2 28 ? 8.918 32.776 140.884 1.00 42.16 686 ARG B O 1
ATOM 1448 N N . TYR B 2 29 ? 10.915 31.811 140.522 1.00 40.32 687 TYR B N 1
ATOM 1449 C CA . TYR B 2 29 ? 10.768 31.860 139.059 1.00 36.10 687 TYR B CA 1
ATOM 1450 C C . TYR B 2 29 ? 9.691 30.908 138.666 1.00 37.70 687 TYR B C 1
ATOM 1451 O O . TYR B 2 29 ? 8.729 31.291 137.996 1.00 41.64 687 TYR B O 1
ATOM 1460 N N . LEU B 2 30 ? 9.785 29.678 139.154 1.00 39.51 688 LEU B N 1
ATOM 1461 C CA . LEU B 2 30 ? 8.826 28.675 138.788 1.00 39.24 688 LEU B CA 1
ATOM 1462 C C . LEU B 2 30 ? 7.414 29.010 139.226 1.00 42.52 688 LEU B C 1
ATOM 1463 O O . LEU B 2 30 ? 6.505 28.603 138.556 1.00 45.73 688 LEU B O 1
ATOM 1468 N N . LEU B 2 31 ? 7.224 29.739 140.327 1.00 49.14 689 LEU B N 1
ATOM 1469 C CA . LEU B 2 31 ? 5.866 30.113 140.790 1.00 47.84 689 LEU B CA 1
ATOM 1470 C C . LEU B 2 31 ? 5.502 31.547 140.425 1.00 54.78 689 LEU B C 1
ATOM 1471 O O . LEU B 2 31 ? 4.373 31.967 140.631 1.00 56.47 689 LEU B O 1
ATOM 1476 N N . GLU B 2 32 ? 6.463 32.314 139.920 1.00 55.67 690 GLU B N 1
ATOM 1477 C CA . GLU B 2 32 ? 6.198 33.662 139.424 1.00 55.82 690 GLU B CA 1
ATOM 1478 C C . GLU B 2 32 ? 5.801 34.656 140.492 1.00 56.70 690 GLU B C 1
ATOM 1479 O O . GLU B 2 32 ? 4.842 35.375 140.323 1.00 56.95 690 GLU B O 1
ATOM 1485 N N . TRP B 2 33 ? 6.573 34.755 141.557 1.00 58.49 691 TRP B N 1
ATOM 1486 C CA . TRP B 2 33 ? 6.257 35.696 142.620 1.00 62.21 691 TRP B CA 1
ATOM 1487 C C . TRP B 2 33 ? 6.813 37.099 142.340 1.00 64.15 691 TRP B C 1
ATOM 1488 O O . TRP B 2 33 ? 7.796 37.199 141.635 1.00 71.94 691 TRP B O 1
ATOM 1499 N N . THR B 2 34 ? 6.189 38.153 142.902 1.00 75.98 692 THR B N 1
ATOM 1500 C CA . THR B 2 34 ? 6.670 39.575 142.854 1.00 83.92 692 THR B CA 1
ATOM 1501 C C . THR B 2 34 ? 7.754 39.819 141.811 1.00 97.88 692 THR B C 1
ATOM 1502 O O . THR B 2 34 ? 8.943 39.693 142.112 1.00 118.60 692 THR B O 1
ATOM 1506 N N . SER B 2 75 ? 1.699 27.538 133.540 1.00 79.64 733 SER B N 1
ATOM 1507 C CA . SER B 2 75 ? 2.019 26.106 133.532 1.00 80.53 733 SER B CA 1
ATOM 1508 C C . SER B 2 75 ? 1.295 25.333 134.659 1.00 81.85 733 SER B C 1
ATOM 1509 O O . SER B 2 75 ? 1.547 24.129 134.871 1.00 71.28 733 SER B O 1
ATOM 1512 N N . GLY B 2 76 ? 0.419 26.035 135.388 1.00 79.01 734 GLY B N 1
ATOM 1513 C CA . GLY B 2 76 ? -0.475 25.412 136.378 1.00 77.12 734 GLY B CA 1
ATOM 1514 C C . GLY B 2 76 ? 0.138 25.093 137.738 1.00 75.89 734 GLY B C 1
ATOM 1515 O O . GLY B 2 76 ? -0.538 24.542 138.606 1.00 73.32 734 GLY B O 1
ATOM 1516 N N . LEU B 2 77 ? 1.415 25.424 137.928 1.00 70.33 735 LEU B N 1
ATOM 1517 C CA . LEU B 2 77 ? 2.060 25.283 139.232 1.00 67.49 735 LEU B CA 1
ATOM 1518 C C . LEU B 2 77 ? 1.473 26.231 140.269 1.00 63.58 735 LEU B C 1
ATOM 1519 O O . LEU B 2 77 ? 0.970 27.293 139.957 1.00 69.89 735 LEU B O 1
ATOM 1524 N N . GLY B 2 78 ? 1.566 25.846 141.519 1.00 62.16 736 GLY B N 1
ATOM 1525 C CA . GLY B 2 78 ? 1.038 26.659 142.593 1.00 58.59 736 GLY B CA 1
ATOM 1526 C C . GLY B 2 78 ? 1.728 26.265 143.883 1.00 53.14 736 GLY B C 1
ATOM 1527 O O . GLY B 2 78 ? 2.408 25.245 143.964 1.00 47.81 736 GLY B O 1
ATOM 1528 N N . VAL B 2 79 ? 1.556 27.077 144.910 1.00 55.25 737 VAL B N 1
ATOM 1529 C CA . VAL B 2 79 ? 2.252 26.820 146.172 1.00 54.38 737 VAL B CA 1
ATOM 1530 C C . VAL B 2 79 ? 1.762 25.509 146.804 1.00 52.51 737 VAL B C 1
ATOM 1531 O O . VAL B 2 79 ? 2.520 24.840 147.449 1.00 53.37 737 VAL B O 1
ATOM 1535 N N . ASN B 2 80 ? 0.530 25.094 146.528 1.00 51.21 738 ASN B N 1
ATOM 1536 C CA . ASN B 2 80 ? 0.017 23.844 147.079 1.00 54.55 738 ASN B CA 1
ATOM 1537 C C . ASN B 2 80 ? -0.157 22.651 146.162 1.00 55.12 738 ASN B C 1
ATOM 1538 O O . ASN B 2 80 ? -0.866 21.731 146.510 1.00 54.12 738 ASN B O 1
ATOM 1543 N N . VAL B 2 81 ? 0.507 22.620 145.019 1.00 54.70 739 VAL B N 1
ATOM 1544 C CA . VAL B 2 81 ? 0.390 21.437 144.160 1.00 51.13 739 VAL B CA 1
ATOM 1545 C C . VAL B 2 81 ? 1.118 20.297 144.805 1.00 48.73 739 VAL B C 1
ATOM 1546 O O . VAL B 2 81 ? 2.007 20.531 145.617 1.00 47.96 739 VAL B O 1
ATOM 1550 N N . THR B 2 82 ? 0.788 19.088 144.341 1.00 45.02 740 THR B N 1
ATOM 1551 C CA . THR B 2 82 ? 1.267 17.808 144.818 1.00 44.94 740 THR B CA 1
ATOM 1552 C C . THR B 2 82 ? 2.024 16.959 143.818 1.00 46.32 740 THR B C 1
ATOM 1553 O O . THR B 2 82 ? 1.590 16.753 142.700 1.00 47.90 740 THR B O 1
ATOM 1557 N N . SER B 2 83 ? 3.099 16.348 144.238 1.00 48.19 741 SER B N 1
ATOM 1558 C CA . SER B 2 83 ? 3.653 15.312 143.457 1.00 46.01 741 SER B CA 1
ATOM 1559 C C . SER B 2 83 ? 2.638 14.176 143.533 1.00 55.07 741 SER B C 1
ATOM 1560 O O . SER B 2 83 ? 1.514 14.346 143.981 1.00 55.59 741 SER B O 1
ATOM 1563 N N . GLN B 2 84 ? 3.037 13.000 143.101 1.00 61.14 742 GLN B N 1
ATOM 1564 C CA . GLN B 2 84 ? 2.075 11.927 142.947 1.00 66.36 742 GLN B CA 1
ATOM 1565 C C . GLN B 2 84 ? 1.711 11.405 144.361 1.00 61.81 742 GLN B C 1
ATOM 1566 O O . GLN B 2 84 ? 0.518 11.244 144.659 1.00 52.64 742 GLN B O 1
ATOM 1572 N N . ASP B 2 85 ? 2.753 11.106 145.160 1.00 54.39 743 ASP B N 1
ATOM 1573 C CA . ASP B 2 85 ? 2.771 11.090 146.656 1.00 52.12 743 ASP B CA 1
ATOM 1574 C C . ASP B 2 85 ? 1.855 11.915 147.486 1.00 49.89 743 ASP B C 1
ATOM 1575 O O . ASP B 2 85 ? 1.682 11.590 148.639 1.00 52.05 743 ASP B O 1
ATOM 1580 N N . GLY B 2 86 ? 1.454 13.084 147.021 1.00 46.32 744 GLY B N 1
ATOM 1581 C CA . GLY B 2 86 ? 0.922 14.053 147.976 1.00 50.45 744 GLY B CA 1
ATOM 1582 C C . GLY B 2 86 ? 1.921 15.072 148.515 1.00 52.56 744 GLY B C 1
ATOM 1583 O O . GLY B 2 86 ? 1.514 15.994 149.229 1.00 54.26 744 GLY B O 1
ATOM 1584 N N . SER B 2 87 ? 3.219 14.917 148.202 1.00 45.88 745 SER B N 1
ATOM 1585 C CA . SER B 2 87 ? 4.188 15.899 148.607 1.00 37.29 745 SER B CA 1
ATOM 1586 C C . SER B 2 87 ? 3.910 17.251 148.000 1.00 43.81 745 SER B C 1
ATOM 1587 O O . SER B 2 87 ? 3.980 17.419 146.807 1.00 46.44 745 SER B O 1
ATOM 1590 N N . SER B 2 88 ? 3.538 18.198 148.859 1.00 44.12 746 SER B N 1
ATOM 1591 C CA . SER B 2 88 ? 3.483 19.622 148.529 1.00 38.76 746 SER B CA 1
ATOM 1592 C C . SER B 2 88 ? 4.874 20.220 148.759 1.00 38.66 746 SER B C 1
ATOM 1593 O O . SER B 2 88 ? 5.782 19.586 149.308 1.00 44.26 746 SER B O 1
ATOM 1596 N N . PRO B 2 89 ? 5.070 21.439 148.288 1.00 38.16 747 PRO B N 1
ATOM 1597 C CA . PRO B 2 89 ? 6.328 22.129 148.542 1.00 38.46 747 PRO B CA 1
ATOM 1598 C C . PRO B 2 89 ? 6.630 22.231 150.049 1.00 40.93 747 PRO B C 1
ATOM 1599 O O . PRO B 2 89 ? 7.772 21.963 150.507 1.00 38.25 747 PRO B O 1
ATOM 1603 N N . LEU B 2 90 ? 5.599 22.614 150.811 1.00 41.38 748 LEU B N 1
ATOM 1604 C CA . LEU B 2 90 ? 5.760 22.739 1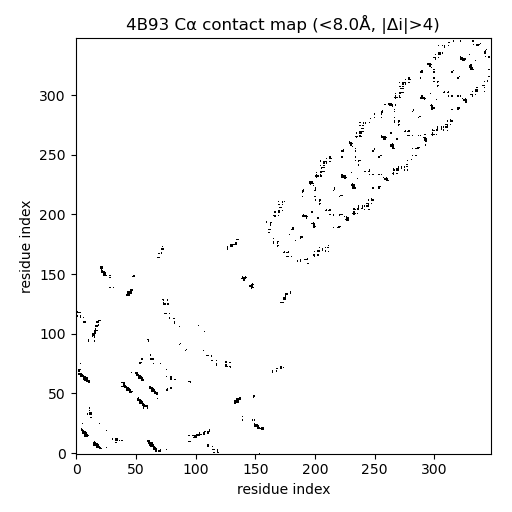52.267 1.00 41.31 748 LEU B CA 1
ATOM 1605 C C . LEU B 2 90 ? 6.293 21.448 152.898 1.00 38.32 748 LEU B C 1
ATOM 1606 O O . LEU B 2 90 ? 7.279 21.499 153.672 1.00 38.26 748 LEU B O 1
ATOM 1611 N N . HIS B 2 91 ? 5.751 20.285 152.489 1.00 35.74 749 HIS B N 1
ATOM 1612 C CA . HIS B 2 91 ? 6.310 18.997 152.928 1.00 31.09 749 HIS B CA 1
ATOM 1613 C C . HIS B 2 91 ? 7.751 18.878 152.592 1.00 33.58 749 HIS B C 1
ATOM 1614 O O . HIS B 2 91 ? 8.570 18.353 153.395 1.00 37.11 749 HIS B O 1
ATOM 1621 N N . VAL B 2 92 ? 8.062 19.243 151.340 1.00 32.94 750 VAL B N 1
ATOM 1622 C CA . VAL B 2 92 ? 9.412 18.971 150.878 1.00 33.74 750 VAL B CA 1
ATOM 1623 C C . VAL B 2 92 ? 10.361 19.827 151.632 1.00 26.08 750 VAL B C 1
ATOM 1624 O O . VAL B 2 92 ? 11.454 19.411 152.032 1.00 38.72 750 VAL B O 1
ATOM 1628 N N . ALA B 2 93 ? 9.970 21.064 151.791 1.00 29.63 751 ALA B N 1
ATOM 1629 C CA . ALA B 2 93 ? 10.773 22.059 152.506 1.00 34.97 751 ALA B CA 1
ATOM 1630 C C . ALA B 2 93 ? 11.098 21.640 153.965 1.00 36.19 751 ALA B C 1
ATOM 1631 O O . ALA B 2 93 ? 12.194 21.871 154.510 1.00 30.48 751 ALA B O 1
ATOM 1633 N N . ALA B 2 94 ? 10.117 20.990 154.547 1.00 35.25 752 ALA B N 1
ATOM 1634 C CA . ALA B 2 94 ? 10.143 20.584 155.957 1.00 41.63 752 ALA B CA 1
ATOM 1635 C C . ALA B 2 94 ? 11.054 19.399 156.042 1.00 43.44 752 ALA B C 1
ATOM 1636 O O . ALA B 2 94 ? 12.030 19.381 156.848 1.00 44.03 752 ALA B O 1
ATOM 1638 N N . LEU B 2 95 ? 10.811 18.476 155.109 1.00 40.70 753 LEU B N 1
ATOM 1639 C CA . LEU B 2 95 ? 11.586 17.266 155.049 1.00 40.37 753 LEU B CA 1
ATOM 1640 C C . LEU B 2 95 ? 13.057 17.548 154.921 1.00 36.87 753 LEU B C 1
ATOM 1641 O O . LEU B 2 95 ? 13.864 16.902 155.562 1.00 41.55 753 LEU B O 1
ATOM 1646 N N . HIS B 2 96 ? 13.405 18.530 154.107 1.00 45.18 754 HIS B N 1
ATOM 1647 C CA . HIS B 2 96 ? 14.824 18.851 153.827 1.00 41.32 754 HIS B CA 1
ATOM 1648 C C . HIS B 2 96 ? 15.344 19.965 154.665 1.00 45.87 754 HIS B C 1
ATOM 1649 O O . HIS B 2 96 ? 16.502 20.337 154.543 1.00 44.08 754 HIS B O 1
ATOM 1656 N N . GLY B 2 97 ? 14.477 20.537 155.480 1.00 42.55 755 GLY B N 1
ATOM 1657 C CA . GLY B 2 97 ? 14.926 21.396 156.510 1.00 37.89 755 GLY B CA 1
ATOM 1658 C C . GLY B 2 97 ? 15.193 22.742 155.959 1.00 41.08 755 GLY B C 1
ATOM 1659 O O . GLY B 2 97 ? 16.210 23.334 156.264 1.00 42.62 755 GLY B O 1
ATOM 1660 N N . ARG B 2 98 ? 14.320 23.214 155.088 1.00 42.06 756 ARG B N 1
ATOM 1661 C CA . ARG B 2 98 ? 14.619 24.461 154.406 1.00 42.89 756 ARG B CA 1
ATOM 1662 C C . ARG B 2 98 ? 13.899 25.571 155.081 1.00 43.13 756 ARG B C 1
ATOM 1663 O O . ARG B 2 98 ? 12.899 26.076 154.593 1.00 35.23 756 ARG B O 1
ATOM 1671 N N . ALA B 2 99 ? 14.403 25.930 156.248 1.00 48.77 757 ALA B N 1
ATOM 1672 C CA . ALA B 2 99 ? 13.701 26.890 157.085 1.00 50.99 757 ALA B CA 1
ATOM 1673 C C . ALA B 2 99 ? 13.555 28.258 156.386 1.00 45.77 757 ALA B C 1
ATOM 1674 O O . ALA B 2 99 ? 12.552 28.945 156.540 1.00 45.53 757 ALA B O 1
ATOM 1676 N N . ASP B 2 100 ? 14.526 28.658 155.595 1.00 49.11 758 ASP B N 1
ATOM 1677 C CA . ASP B 2 100 ? 14.383 29.963 154.926 1.00 48.29 758 ASP B CA 1
ATOM 1678 C C . ASP B 2 100 ? 13.261 29.976 153.895 1.00 47.03 758 ASP B C 1
ATOM 1679 O O . ASP B 2 100 ? 12.645 31.024 153.669 1.00 50.35 758 ASP B O 1
ATOM 1684 N N . LEU B 2 101 ? 12.903 28.830 153.311 1.00 41.51 759 LEU B N 1
ATOM 1685 C CA . LEU B 2 101 ? 11.717 28.848 152.428 1.00 43.53 759 LEU B CA 1
ATOM 1686 C C . LEU B 2 101 ? 10.362 28.973 153.077 1.00 40.10 759 LEU B C 1
ATOM 1687 O O . LEU B 2 101 ? 9.386 29.426 152.449 1.00 43.28 759 LEU B O 1
ATOM 1692 N N . ILE B 2 102 ? 10.265 28.555 154.324 1.00 43.52 760 ILE B N 1
ATOM 1693 C CA . ILE B 2 102 ? 8.948 28.279 154.902 1.00 45.39 760 ILE B CA 1
ATOM 1694 C C . ILE B 2 102 ? 8.104 29.534 155.037 1.00 41.06 760 ILE B C 1
ATOM 1695 O O . ILE B 2 102 ? 6.935 29.527 154.653 1.00 39.52 760 ILE B O 1
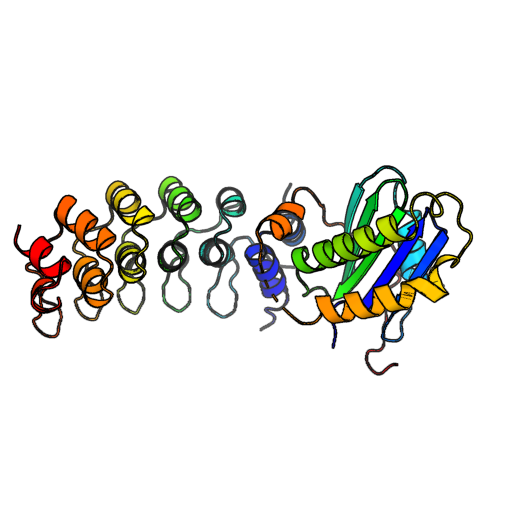ATOM 1700 N N . PRO B 2 103 ? 8.679 30.615 155.597 1.00 47.80 761 PRO B N 1
ATOM 1701 C CA . PRO B 2 103 ? 7.868 31.831 155.759 1.00 46.85 761 PRO B CA 1
ATOM 1702 C C . PRO B 2 103 ? 7.300 32.254 154.443 1.00 48.97 761 PRO B C 1
ATOM 1703 O O . PRO B 2 103 ? 6.140 32.654 154.370 1.00 52.15 761 PRO B O 1
ATOM 1707 N N . LEU B 2 104 ? 8.111 32.142 153.394 1.00 54.88 762 LEU B N 1
ATOM 1708 C CA . LEU B 2 104 ? 7.689 32.560 152.048 1.00 48.44 762 LEU B CA 1
ATOM 1709 C C . LEU B 2 104 ? 6.575 31.702 151.492 1.00 49.20 762 LEU B C 1
ATOM 1710 O O . LEU B 2 104 ? 5.574 32.201 150.958 1.00 45.95 762 LEU B O 1
ATOM 1715 N N . LEU B 2 105 ? 6.738 30.391 151.603 1.00 49.61 763 LEU B N 1
ATOM 1716 C CA . LEU B 2 105 ? 5.682 29.503 151.147 1.00 45.86 763 LEU B CA 1
ATOM 1717 C C . LEU B 2 105 ? 4.424 29.863 151.897 1.00 45.70 763 LEU B C 1
ATOM 1718 O O . LEU B 2 105 ? 3.397 30.136 151.288 1.00 48.57 763 LEU B O 1
ATOM 1723 N N . LEU B 2 106 ? 4.516 29.934 153.224 1.00 46.41 764 LEU B N 1
ATOM 1724 C CA . LEU B 2 106 ? 3.329 30.274 154.019 1.00 47.45 764 LEU B CA 1
ATOM 1725 C C . LEU B 2 106 ? 2.795 31.633 153.646 1.00 44.96 764 LEU B C 1
ATOM 1726 O O . LEU B 2 106 ? 1.598 31.795 153.524 1.00 46.37 764 LEU B O 1
ATOM 1731 N N . LYS B 2 107 ? 3.667 32.620 153.436 1.00 54.60 765 LYS B N 1
ATOM 1732 C CA . LYS B 2 107 ? 3.232 33.959 152.946 1.00 50.40 765 LYS B CA 1
ATOM 1733 C C . LYS B 2 107 ? 2.375 33.868 151.673 1.00 51.87 765 LYS B C 1
ATOM 1734 O O . LYS B 2 107 ? 1.376 34.579 151.533 1.00 47.96 765 LYS B O 1
ATOM 1740 N N . HIS B 2 108 ? 2.718 32.945 150.769 1.00 49.57 766 HIS B N 1
ATOM 1741 C CA . HIS B 2 108 ? 1.953 32.793 149.522 1.00 45.50 766 HIS B CA 1
ATOM 1742 C C . HIS B 2 108 ? 0.874 31.760 149.608 1.00 47.07 766 HIS B C 1
ATOM 1743 O O . HIS B 2 108 ? 0.301 31.418 148.613 1.00 47.82 766 HIS B O 1
ATOM 1750 N N . GLY B 2 109 ? 0.580 31.252 150.798 1.00 51.05 767 GLY B N 1
ATOM 1751 C CA . GLY B 2 109 ? -0.607 30.394 150.975 1.00 45.63 767 GLY B CA 1
ATOM 1752 C C . GLY B 2 109 ? -0.352 28.910 151.098 1.00 44.34 767 GLY B C 1
ATOM 1753 O O . GLY B 2 109 ? -1.263 28.112 150.983 1.00 47.87 767 GLY B O 1
ATOM 1754 N N . ALA B 2 110 ? 0.874 28.485 151.335 1.00 43.78 768 ALA B N 1
ATOM 1755 C CA . ALA B 2 110 ? 1.050 27.061 151.519 1.00 43.05 768 ALA B CA 1
ATOM 1756 C C . ALA B 2 110 ? 0.160 26.617 152.666 1.00 51.42 768 ALA B C 1
ATOM 1757 O O . ALA B 2 110 ? -0.058 27.359 153.630 1.00 48.36 768 ALA B O 1
ATOM 1759 N N . ASN B 2 111 ? -0.319 25.383 152.580 1.00 52.13 769 ASN B N 1
ATOM 1760 C CA . ASN B 2 111 ? -1.182 24.844 153.590 1.00 47.76 769 ASN B CA 1
ATOM 1761 C C . ASN B 2 111 ? -0.428 23.912 154.554 1.00 46.47 769 ASN B C 1
ATOM 1762 O O . ASN B 2 111 ? 0.005 22.824 154.170 1.00 40.10 769 ASN B O 1
ATOM 1767 N N . ALA B 2 112 ? -0.286 24.315 155.819 1.00 42.77 770 ALA B N 1
ATOM 1768 C CA . ALA B 2 112 ? 0.513 23.529 156.776 1.00 40.72 770 ALA B CA 1
ATOM 1769 C C . ALA B 2 112 ? -0.144 22.243 157.232 1.00 42.60 770 ALA B C 1
ATOM 1770 O O . ALA B 2 112 ? 0.553 21.354 157.696 1.00 42.71 770 ALA B O 1
ATOM 1772 N N . GLY B 2 113 ? -1.459 22.123 157.040 1.00 39.57 771 GLY B N 1
ATOM 1773 C CA . GLY B 2 113 ? -2.162 20.857 157.276 1.00 47.18 771 GLY B CA 1
ATOM 1774 C C . GLY B 2 113 ? -2.358 19.913 156.098 1.00 45.53 771 GLY B C 1
ATOM 1775 O O . GLY B 2 113 ? -3.039 18.880 156.200 1.00 50.35 771 GLY B O 1
ATOM 1776 N N . ALA B 2 114 ? -1.742 20.241 154.978 1.00 49.03 772 ALA B N 1
ATOM 1777 C CA . ALA B 2 114 ? -1.819 19.397 153.811 1.00 45.98 772 ALA B CA 1
ATOM 1778 C C . ALA B 2 114 ? -1.250 17.980 154.135 1.00 45.90 772 ALA B C 1
ATOM 1779 O O . ALA B 2 114 ? -0.180 17.832 154.762 1.00 37.35 772 ALA B O 1
ATOM 1781 N N . ARG B 2 115 ? -2.009 16.969 153.718 1.00 41.99 773 ARG B N 1
ATOM 1782 C CA . ARG B 2 115 ? -1.743 15.587 154.031 1.00 46.54 773 ARG B CA 1
ATOM 1783 C C . ARG B 2 115 ? -1.190 14.955 152.812 1.00 50.60 773 ARG B C 1
ATOM 1784 O O . ARG B 2 115 ? -1.785 15.049 151.758 1.00 49.51 773 ARG B O 1
ATOM 1792 N N . ASN B 2 116 ? -0.059 14.302 152.944 1.00 48.60 774 ASN B N 1
ATOM 1793 C CA . ASN B 2 116 ? 0.451 13.509 151.874 1.00 46.66 774 ASN B CA 1
ATOM 1794 C C . ASN B 2 116 ? -0.189 12.113 151.914 1.00 53.37 774 ASN B C 1
ATOM 1795 O O . ASN B 2 116 ? -1.236 11.914 152.508 1.00 58.20 774 ASN B O 1
ATOM 1800 N N . ALA B 2 117 ? 0.424 11.140 151.256 1.00 56.16 775 ALA B N 1
ATOM 1801 C CA . ALA B 2 117 ? -0.235 9.863 151.071 1.00 55.32 775 ALA B CA 1
ATOM 1802 C C . ALA B 2 117 ? -0.163 9.031 152.334 1.00 53.84 775 ALA B C 1
ATOM 1803 O O . ALA B 2 117 ? -0.899 8.067 152.456 1.00 47.92 775 ALA B O 1
ATOM 1805 N N . ASP B 2 118 ? 0.740 9.374 153.250 1.00 54.97 776 ASP B N 1
ATOM 1806 C CA . ASP B 2 118 ? 0.730 8.778 154.588 1.00 52.49 776 ASP B CA 1
ATOM 1807 C C . ASP B 2 118 ? -0.144 9.512 155.568 1.00 48.75 776 ASP B C 1
ATOM 1808 O O . ASP B 2 118 ? -0.165 9.171 156.739 1.00 51.63 776 ASP B O 1
ATOM 1813 N N . GLN B 2 119 ? -0.883 10.497 155.079 1.00 49.98 777 GLN B N 1
ATOM 1814 C CA . GLN B 2 119 ? -1.605 11.452 155.906 1.00 53.96 777 GLN B CA 1
ATOM 1815 C C . GLN B 2 119 ? -0.660 12.175 156.876 1.00 52.65 777 GLN B C 1
ATOM 1816 O O . GLN B 2 119 ? -1.079 12.645 157.936 1.00 49.64 777 GLN B O 1
ATOM 1822 N N . ALA B 2 120 ? 0.609 12.231 156.494 1.00 45.11 778 ALA B N 1
ATOM 1823 C CA . ALA B 2 120 ? 1.576 13.012 157.173 1.00 42.09 778 ALA B CA 1
ATOM 1824 C C . ALA B 2 120 ? 1.447 14.468 156.735 1.00 44.28 778 ALA B C 1
ATOM 1825 O O . ALA B 2 120 ? 1.141 14.759 155.582 1.00 46.50 778 ALA B O 1
ATOM 1827 N N . VAL B 2 121 ? 1.604 15.383 157.694 1.00 43.32 779 VAL B N 1
ATOM 1828 C CA . VAL B 2 121 ? 1.612 16.803 157.459 1.00 38.73 779 VAL B CA 1
ATOM 1829 C C . VAL B 2 121 ? 3.061 17.202 157.485 1.00 37.98 779 VAL B C 1
ATOM 1830 O O . VAL B 2 121 ? 3.932 16.398 157.801 1.00 36.21 779 VAL B O 1
ATOM 1834 N N . PRO B 2 122 ? 3.353 18.440 157.095 1.00 38.30 780 PRO B N 1
ATOM 1835 C CA . PRO B 2 122 ? 4.793 18.749 157.039 1.00 41.63 780 PRO B CA 1
ATOM 1836 C C . PRO B 2 122 ? 5.520 18.731 158.405 1.00 41.58 780 PRO B C 1
ATOM 1837 O O . PRO B 2 122 ? 6.743 18.344 158.535 1.00 38.59 780 PRO B O 1
ATOM 1841 N N . LEU B 2 123 ? 4.782 19.088 159.448 1.00 42.15 781 LEU B N 1
ATOM 1842 C CA . LEU B 2 123 ? 5.348 18.921 160.782 1.00 38.22 781 LEU B CA 1
ATOM 1843 C C . LEU B 2 123 ? 5.876 17.539 161.071 1.00 37.43 781 LEU B C 1
ATOM 1844 O O . LEU B 2 123 ? 6.925 17.376 161.708 1.00 35.29 781 LEU B O 1
ATOM 1849 N N . HIS B 2 124 ? 5.199 16.511 160.605 1.00 37.81 782 HIS B N 1
ATOM 1850 C CA . HIS B 2 124 ? 5.744 15.170 160.830 1.00 35.53 782 HIS B CA 1
ATOM 1851 C C . HIS B 2 124 ? 7.146 15.001 160.330 1.00 39.65 782 HIS B C 1
ATOM 1852 O O . HIS B 2 124 ? 7.994 14.349 161.006 1.00 38.68 782 HIS B O 1
ATOM 1859 N N . LEU B 2 125 ? 7.403 15.552 159.136 1.00 39.07 783 LEU B N 1
ATOM 1860 C CA . LEU B 2 125 ? 8.657 15.264 158.446 1.00 39.79 783 LEU B CA 1
ATOM 1861 C C . LEU B 2 125 ? 9.744 16.039 159.083 1.00 36.76 783 LEU B C 1
ATOM 1862 O O . LEU B 2 125 ? 10.857 15.525 159.337 1.00 42.58 783 LEU B O 1
ATOM 1867 N N . ALA B 2 126 ? 9.462 17.313 159.332 1.00 37.16 784 ALA B N 1
ATOM 1868 C CA . ALA B 2 126 ? 10.467 18.128 160.020 1.00 36.96 784 ALA B CA 1
ATOM 1869 C C . ALA B 2 126 ? 10.834 17.494 161.382 1.00 40.78 784 ALA B C 1
ATOM 1870 O O . ALA B 2 126 ? 12.039 17.387 161.776 1.00 38.87 784 ALA B O 1
ATOM 1872 N N . CYS B 2 127 ? 9.812 16.975 162.063 1.00 36.90 785 CYS B N 1
ATOM 1873 C CA . CYS B 2 127 ? 10.068 16.216 163.308 1.00 43.17 785 CYS B CA 1
ATOM 1874 C C . CYS B 2 127 ? 10.858 14.933 163.061 1.00 44.06 785 CYS B C 1
ATOM 1875 O O . CYS B 2 127 ? 11.791 14.642 163.816 1.00 41.92 785 CYS B O 1
ATOM 1878 N N . GLN B 2 128 ? 10.517 14.171 162.013 1.00 46.22 786 GLN B N 1
ATOM 1879 C CA . GLN B 2 128 ? 11.272 12.933 161.741 1.00 43.90 786 GLN B CA 1
ATOM 1880 C C . GLN B 2 128 ? 12.717 13.236 161.567 1.00 40.18 786 GLN B C 1
ATOM 1881 O O . GLN B 2 128 ? 13.539 12.445 161.985 1.00 47.00 786 GLN B O 1
ATOM 1887 N N . GLN B 2 129 ? 13.038 14.399 161.012 1.00 42.57 787 GLN B N 1
ATOM 1888 C CA . GLN B 2 129 ? 14.430 14.746 160.628 1.00 43.54 787 GLN B CA 1
ATOM 1889 C C . GLN B 2 129 ? 15.124 15.610 161.599 1.00 47.04 787 GLN B C 1
ATOM 1890 O O . GLN B 2 129 ? 16.334 15.830 161.466 1.00 53.53 787 GLN B O 1
ATOM 1896 N N . GLY B 2 130 ? 14.372 16.163 162.552 1.00 48.86 788 GLY B N 1
ATOM 1897 C CA . GLY B 2 130 ? 14.972 16.894 163.645 1.00 41.61 788 GLY B CA 1
ATOM 1898 C C . GLY B 2 130 ? 15.264 18.324 163.307 1.00 43.14 788 GLY B C 1
ATOM 1899 O O . GLY B 2 130 ? 16.183 18.895 163.880 1.00 42.20 788 GLY B O 1
ATOM 1900 N N . HIS B 2 131 ? 14.462 18.936 162.424 1.00 45.05 789 HIS B N 1
ATOM 1901 C CA . HIS B 2 131 ? 14.749 20.309 161.944 1.00 42.10 789 HIS B CA 1
ATOM 1902 C C . HIS B 2 131 ? 14.125 21.370 162.791 1.00 42.11 789 HIS B C 1
ATOM 1903 O O . HIS B 2 131 ? 12.975 21.824 162.562 1.00 43.27 789 HIS B O 1
ATOM 1910 N N . PHE B 2 132 ? 14.895 21.788 163.790 1.00 49.07 790 PHE B N 1
ATOM 1911 C CA . PHE B 2 132 ? 14.420 22.784 164.769 1.00 45.11 790 PHE B CA 1
ATOM 1912 C C . PHE B 2 132 ? 13.729 24.007 164.184 1.00 43.79 790 PHE B C 1
ATOM 1913 O O . PHE B 2 132 ? 12.548 24.319 164.529 1.00 40.35 790 PHE B O 1
ATOM 1921 N N . GLN B 2 133 ? 14.451 24.752 163.354 1.00 45.85 791 GLN B N 1
ATOM 1922 C CA . GLN B 2 133 ? 13.913 26.034 162.858 1.00 44.44 791 GLN B CA 1
ATOM 1923 C C . GLN B 2 133 ? 12.668 25.829 162.039 1.00 41.22 791 GLN B C 1
ATOM 1924 O O . GLN B 2 133 ? 11.731 26.604 162.115 1.00 43.93 791 GLN B O 1
ATOM 1930 N N . VAL B 2 134 ? 12.636 24.761 161.264 1.00 40.16 792 VAL B N 1
ATOM 1931 C CA . VAL B 2 134 ? 11.435 24.470 160.515 1.00 41.39 792 VAL B CA 1
ATOM 1932 C C . VAL B 2 134 ? 10.248 24.241 161.436 1.00 36.45 792 VAL B C 1
ATOM 1933 O O . VAL B 2 134 ? 9.167 24.844 161.260 1.00 41.59 792 VAL B O 1
ATOM 1937 N N . VAL B 2 135 ? 10.455 23.359 162.409 1.00 37.27 793 VAL B N 1
ATOM 1938 C CA . VAL B 2 135 ? 9.406 23.082 163.396 1.00 39.87 793 VAL B CA 1
ATOM 1939 C C . VAL B 2 135 ? 8.970 24.358 164.079 1.00 34.78 793 VAL B C 1
ATOM 1940 O O . VAL B 2 135 ? 7.783 24.678 164.162 1.00 30.25 793 VAL B O 1
ATOM 1944 N N . LYS B 2 136 ? 9.935 25.155 164.489 1.00 39.71 794 LYS B N 1
ATOM 1945 C CA . LYS B 2 136 ? 9.608 26.403 165.151 1.00 39.52 794 LYS B CA 1
ATOM 1946 C C . LYS B 2 136 ? 8.800 27.249 164.253 1.00 39.11 794 LYS B C 1
ATOM 1947 O O . LYS B 2 136 ? 7.799 27.846 164.653 1.00 40.42 794 LYS B O 1
ATOM 1953 N N . CYS B 2 137 ? 9.278 27.398 163.022 1.00 42.17 795 CYS B N 1
ATOM 1954 C CA . CYS B 2 137 ? 8.616 28.301 162.106 1.00 38.62 795 CYS B CA 1
ATOM 1955 C C . CYS B 2 137 ? 7.192 27.845 161.868 1.00 33.95 795 CYS B C 1
ATOM 1956 O O . CYS B 2 137 ? 6.246 28.625 161.785 1.00 34.83 795 CYS B O 1
ATOM 1959 N N . LEU B 2 138 ? 7.018 26.559 161.680 1.00 29.57 796 LEU B N 1
ATOM 1960 C CA . LEU B 2 138 ? 5.656 26.089 161.434 1.00 31.87 796 LEU B CA 1
ATOM 1961 C C . LEU B 2 138 ? 4.766 26.256 162.689 1.00 33.52 796 LEU B C 1
ATOM 1962 O O . LEU B 2 138 ? 3.532 26.638 162.603 1.00 37.57 796 LEU B O 1
ATOM 1967 N N . LEU B 2 139 ? 5.321 25.892 163.856 1.00 31.92 797 LEU B N 1
ATOM 1968 C CA . LEU B 2 139 ? 4.503 26.011 165.105 1.00 36.07 797 LEU B CA 1
ATOM 1969 C C . LEU B 2 139 ? 4.105 27.453 165.264 1.00 38.08 797 LEU B C 1
ATOM 1970 O O . LEU B 2 139 ? 2.917 27.766 165.464 1.00 36.34 797 LEU B O 1
ATOM 1975 N N . ASP B 2 140 ? 5.065 28.346 165.048 1.00 38.01 798 ASP B N 1
ATOM 1976 C CA . ASP B 2 140 ? 4.723 29.793 165.094 1.00 40.75 798 ASP B CA 1
ATOM 1977 C C . ASP B 2 140 ? 3.780 30.263 164.044 1.00 45.04 798 ASP B C 1
ATOM 1978 O O . ASP B 2 140 ? 3.282 31.342 164.197 1.00 46.00 798 ASP B O 1
ATOM 1983 N N . SER B 2 141 ? 3.547 29.498 162.964 1.00 43.11 799 SER B N 1
ATOM 1984 C CA . SER B 2 141 ? 2.566 29.895 162.000 1.00 41.22 799 SER B CA 1
ATOM 1985 C C . SER B 2 141 ? 1.334 29.140 162.232 1.00 40.16 799 SER B C 1
ATOM 1986 O O . SER B 2 141 ? 0.492 29.066 161.377 1.00 37.54 799 SER B O 1
ATOM 1989 N N . ASN B 2 142 ? 1.203 28.605 163.436 1.00 44.83 800 ASN B N 1
ATOM 1990 C CA . ASN B 2 142 ? 0.014 27.895 163.844 1.00 43.79 800 ASN B CA 1
ATOM 1991 C C . ASN B 2 142 ? -0.221 26.525 163.244 1.00 42.27 800 ASN B C 1
ATOM 1992 O O . ASN B 2 142 ? -1.343 26.026 163.248 1.00 42.65 800 ASN B O 1
ATOM 1997 N N . ALA B 2 143 ? 0.823 25.876 162.766 1.00 42.83 801 ALA B N 1
ATOM 1998 C CA . ALA B 2 143 ? 0.670 24.480 162.440 1.00 46.67 801 ALA B CA 1
ATOM 1999 C C . ALA B 2 143 ? 0.228 23.702 163.715 1.00 48.22 801 ALA B C 1
ATOM 2000 O O . ALA B 2 143 ? 0.839 23.865 164.776 1.00 45.29 801 ALA B O 1
ATOM 2002 N N . LYS B 2 144 ? -0.778 22.845 163.580 1.00 43.21 802 LYS B N 1
ATOM 2003 C CA . LYS B 2 144 ? -1.259 22.003 164.672 1.00 47.13 802 LYS B CA 1
ATOM 2004 C C . LYS B 2 144 ? -0.373 20.824 165.039 1.00 41.24 802 LYS B C 1
ATOM 2005 O O . LYS B 2 144 ? -0.072 19.995 164.207 1.00 42.61 802 LYS B O 1
ATOM 2011 N N . PRO B 2 145 ? 0.012 20.711 166.315 1.00 38.53 803 PRO B N 1
ATOM 2012 C CA . PRO B 2 145 ? 0.990 19.675 166.698 1.00 36.68 803 PRO B CA 1
ATOM 2013 C C . PRO B 2 145 ? 0.379 18.326 166.923 1.00 37.64 803 PRO B C 1
ATOM 2014 O O . PRO B 2 145 ? 1.108 17.351 166.984 1.00 39.19 803 PRO B O 1
ATOM 2018 N N . ASN B 2 146 ? -0.934 18.231 167.089 1.00 32.36 804 ASN B N 1
ATOM 2019 C CA . ASN B 2 146 ? -1.510 16.904 167.346 1.00 35.50 804 ASN B CA 1
ATOM 2020 C C . ASN B 2 146 ? -2.288 16.429 166.128 1.00 44.27 804 ASN B C 1
ATOM 2021 O O . ASN B 2 146 ? -3.489 16.719 165.957 1.00 52.43 804 ASN B O 1
ATOM 2026 N N . LYS B 2 147 ? -1.560 15.849 165.208 1.00 44.13 805 LYS B N 1
ATOM 2027 C CA . LYS B 2 147 ? -2.098 15.293 163.975 1.00 42.58 805 LYS B CA 1
ATOM 2028 C C . LYS B 2 147 ? -1.425 13.975 163.899 1.00 42.14 805 LYS B C 1
ATOM 2029 O O . LYS B 2 147 ? -0.237 13.859 164.242 1.00 35.60 805 LYS B O 1
ATOM 2035 N N . LYS B 2 148 ? -2.195 12.978 163.495 1.00 42.89 806 LYS B N 1
ATOM 2036 C CA . LYS B 2 148 ? -1.683 11.627 163.379 1.00 47.45 806 LYS B CA 1
ATOM 2037 C C . LYS B 2 148 ? -1.665 11.242 161.901 1.00 46.01 806 LYS B C 1
ATOM 2038 O O . LYS B 2 148 ? -2.565 11.616 161.147 1.00 43.75 806 LYS B O 1
ATOM 2044 N N . ASP B 2 149 ? -0.646 10.487 161.518 1.00 47.05 807 ASP B N 1
ATOM 2045 C CA . ASP B 2 149 ? -0.571 9.928 160.186 1.00 50.47 807 ASP B CA 1
ATOM 2046 C C . ASP B 2 149 ? -1.039 8.481 160.277 1.00 54.80 807 ASP B C 1
ATOM 2047 O O . ASP B 2 149 ? -1.434 8.010 161.338 1.00 58.18 807 ASP B O 1
ATOM 2052 N N . LEU B 2 150 ? -0.993 7.770 159.169 1.00 54.77 808 LEU B N 1
ATOM 2053 C CA . LEU B 2 150 ? -1.638 6.478 159.104 1.00 51.51 808 LEU B CA 1
ATOM 2054 C C . LEU B 2 150 ? -1.053 5.472 160.064 1.00 46.52 808 LEU B C 1
ATOM 2055 O O . LEU B 2 150 ? -1.758 4.571 160.432 1.00 45.37 808 LEU B O 1
ATOM 2060 N N . SER B 2 151 ? 0.216 5.599 160.466 1.00 40.83 809 SER B N 1
ATOM 2061 C CA . SER B 2 151 ? 0.766 4.709 161.462 1.00 44.65 809 SER B CA 1
ATOM 2062 C C . SER B 2 151 ? 0.362 5.191 162.879 1.00 51.47 809 SER B C 1
ATOM 2063 O O . SER B 2 151 ? 0.926 4.736 163.867 1.00 49.51 809 SER B O 1
ATOM 2066 N N . GLY B 2 152 ? -0.608 6.114 162.949 1.00 50.53 810 GLY B N 1
ATOM 2067 C CA . GLY B 2 152 ? -0.978 6.784 164.167 1.00 54.00 810 GLY B CA 1
ATOM 2068 C C . GLY B 2 152 ? 0.067 7.650 164.850 1.00 54.44 810 GLY B C 1
ATOM 2069 O O . GLY B 2 152 ? -0.161 8.081 165.974 1.00 55.33 810 GLY B O 1
ATOM 2070 N N . ASN B 2 153 ? 1.219 7.881 164.223 1.00 48.22 811 ASN B N 1
ATOM 2071 C CA . ASN B 2 153 ? 2.251 8.679 164.846 1.00 47.67 811 ASN B CA 1
ATOM 2072 C C . ASN B 2 153 ? 1.996 10.205 164.795 1.00 45.98 811 ASN B C 1
ATOM 2073 O O . ASN B 2 153 ? 1.261 10.726 163.939 1.00 46.98 811 ASN B O 1
ATOM 2078 N N . THR B 2 154 ? 2.639 10.895 165.749 1.00 44.30 812 THR B N 1
ATOM 2079 C CA . THR B 2 154 ? 2.524 12.343 165.936 1.00 36.55 812 THR B CA 1
ATOM 2080 C C . THR B 2 154 ? 3.868 12.901 165.699 1.00 34.25 812 THR B C 1
ATOM 2081 O O . THR B 2 154 ? 4.920 12.193 165.758 1.00 35.87 812 THR B O 1
ATOM 2085 N N . PRO B 2 155 ? 3.897 14.213 165.565 1.00 31.64 813 PRO B N 1
ATOM 2086 C CA . PRO B 2 155 ? 5.143 14.907 165.500 1.00 32.63 813 PRO B CA 1
ATOM 2087 C C . PRO B 2 155 ? 6.010 14.658 166.681 1.00 37.21 813 PRO B C 1
ATOM 2088 O O . PRO B 2 155 ? 7.249 14.416 166.543 1.00 37.38 813 PRO B O 1
ATOM 2092 N N . LEU B 2 156 ? 5.407 14.678 167.876 1.00 40.62 814 LEU B N 1
ATOM 2093 C CA . LEU B 2 156 ? 6.227 14.470 169.094 1.00 33.28 814 LEU B CA 1
ATOM 2094 C C . LEU B 2 156 ? 6.816 13.111 169.108 1.00 31.02 814 LEU B C 1
ATOM 2095 O O . LEU B 2 156 ? 7.996 12.898 169.444 1.00 29.22 814 LEU B O 1
ATOM 2100 N N . ILE B 2 157 ? 5.987 12.153 168.751 1.00 32.75 815 ILE B N 1
ATOM 2101 C CA . ILE B 2 157 ? 6.447 10.777 168.747 1.00 38.29 815 ILE B CA 1
ATOM 2102 C C . ILE B 2 157 ? 7.579 10.562 167.749 1.00 41.24 815 ILE B C 1
ATOM 2103 O O . ILE B 2 157 ? 8.539 9.884 168.086 1.00 43.71 815 ILE B O 1
ATOM 2108 N N . TYR B 2 158 ? 7.506 11.205 166.567 1.00 41.83 816 TYR B N 1
ATOM 2109 C CA . TYR B 2 158 ? 8.592 11.081 165.578 1.00 40.91 816 TYR B CA 1
ATOM 2110 C C . TYR B 2 158 ? 9.838 11.741 166.089 1.00 39.19 816 TYR B C 1
ATOM 2111 O O . TYR B 2 158 ? 10.916 11.146 166.048 1.00 44.84 816 TYR B O 1
ATOM 2120 N N . ALA B 2 159 ? 9.710 12.933 166.656 1.00 39.09 817 ALA B N 1
ATOM 2121 C CA . ALA B 2 159 ? 10.907 13.584 167.226 1.00 42.06 817 ALA B CA 1
ATOM 2122 C C . ALA B 2 159 ? 11.562 12.775 168.316 1.00 44.46 817 ALA B C 1
ATOM 2123 O O . ALA B 2 159 ? 12.791 12.670 168.386 1.00 42.82 817 ALA B O 1
ATOM 2125 N N . CYS B 2 160 ? 10.739 12.193 169.173 1.00 47.62 818 CYS B N 1
ATOM 2126 C CA . CYS B 2 160 ? 11.268 11.383 170.276 1.00 51.13 818 CYS B CA 1
ATOM 2127 C C . CYS B 2 160 ? 11.826 10.097 169.753 1.00 48.00 818 CYS B C 1
ATOM 2128 O O . CYS B 2 160 ? 12.925 9.702 170.135 1.00 44.77 818 CYS B O 1
ATOM 2131 N N . SER B 2 161 ? 11.055 9.434 168.894 1.00 50.88 819 SER B N 1
ATOM 2132 C CA . SER B 2 161 ? 11.531 8.218 168.268 1.00 55.96 819 SER B CA 1
ATOM 2133 C C . SER B 2 161 ? 12.889 8.429 167.618 1.00 49.40 819 SER B C 1
ATOM 2134 O O . SER B 2 161 ? 13.777 7.614 167.754 1.00 46.22 819 SER B O 1
ATOM 2137 N N . GLY B 2 162 ? 13.058 9.561 166.965 1.00 48.59 820 GLY B N 1
ATOM 2138 C CA . GLY B 2 162 ? 14.284 9.844 166.278 1.00 44.16 820 GLY B CA 1
ATOM 2139 C C . GLY B 2 162 ? 15.341 10.434 167.150 1.00 46.95 820 GLY B C 1
ATOM 2140 O O . GLY B 2 162 ? 16.449 10.744 166.682 1.00 45.65 820 GLY B O 1
ATOM 2141 N N . GLY B 2 163 ? 15.041 10.668 168.417 1.00 48.86 821 GLY B N 1
ATOM 2142 C CA . GLY B 2 163 ? 16.081 11.170 169.317 1.00 43.62 821 GLY B CA 1
ATOM 2143 C C . GLY B 2 163 ? 16.357 12.650 169.238 1.00 43.91 821 GLY B C 1
ATOM 2144 O O . GLY B 2 163 ? 17.423 13.130 169.659 1.00 44.43 821 GLY B O 1
ATOM 2145 N N . HIS B 2 164 ? 15.395 13.410 168.745 1.00 43.44 822 HIS B N 1
ATOM 2146 C CA . HIS B 2 164 ? 15.666 14.833 168.512 1.00 47.19 822 HIS B CA 1
ATOM 2147 C C . HIS B 2 164 ? 15.216 15.658 169.711 1.00 49.74 822 HIS B C 1
ATOM 2148 O O . HIS B 2 164 ? 14.148 16.316 169.701 1.00 48.89 822 HIS B O 1
ATOM 2155 N N . HIS B 2 165 ? 16.023 15.613 170.753 1.00 50.11 823 HIS B N 1
ATOM 2156 C CA . HIS B 2 165 ? 15.630 16.213 172.031 1.00 48.90 823 HIS B CA 1
ATOM 2157 C C . HIS B 2 165 ? 15.395 17.695 171.962 1.00 49.07 823 HIS B C 1
ATOM 2158 O O . HIS B 2 165 ? 14.576 18.207 172.699 1.00 46.78 823 HIS B O 1
ATOM 2165 N N . GLU B 2 166 ? 16.072 18.365 171.035 1.00 51.89 824 GLU B N 1
ATOM 2166 C CA . GLU B 2 166 ? 15.958 19.801 170.872 1.00 48.93 824 GLU B CA 1
ATOM 2167 C C . GLU B 2 166 ? 14.578 20.226 170.400 1.00 48.66 824 GLU B C 1
ATOM 2168 O O . GLU B 2 166 ? 14.289 21.420 170.339 1.00 46.34 824 GLU B O 1
ATOM 2174 N N . LEU B 2 167 ? 13.726 19.252 170.088 1.00 43.81 825 LEU B N 1
ATOM 2175 C CA . LEU B 2 167 ? 12.362 19.525 169.619 1.00 46.54 825 LEU B CA 1
ATOM 2176 C C . LEU B 2 167 ? 11.264 19.298 170.656 1.00 42.02 825 LEU B C 1
ATOM 2177 O O . LEU B 2 167 ? 10.143 19.790 170.490 1.00 40.99 825 LEU B O 1
ATOM 2182 N N . VAL B 2 168 ? 11.581 18.528 171.688 1.00 45.35 826 VAL B N 1
ATOM 2183 C CA . VAL B 2 168 ? 10.602 18.079 172.665 1.00 46.04 826 VAL B CA 1
ATOM 2184 C C . VAL B 2 168 ? 9.954 19.228 173.412 1.00 38.61 826 VAL B C 1
ATOM 2185 O O . VAL B 2 168 ? 8.725 19.383 173.365 1.00 35.44 826 VAL B O 1
ATOM 2189 N N . ALA B 2 169 ? 10.753 20.090 174.035 1.00 37.83 827 ALA B N 1
ATOM 2190 C CA . ALA B 2 169 ? 10.177 21.188 174.824 1.00 38.80 827 ALA B CA 1
ATOM 2191 C C . ALA B 2 169 ? 9.406 22.090 173.946 1.00 40.04 827 ALA B C 1
ATOM 2192 O O . ALA B 2 169 ? 8.295 22.522 174.316 1.00 37.04 827 ALA B O 1
ATOM 2194 N N . LEU B 2 170 ? 9.976 22.383 172.761 1.00 39.11 828 LEU B N 1
ATOM 2195 C CA . LEU B 2 170 ? 9.310 23.273 171.819 1.00 38.16 828 LEU B CA 1
ATOM 2196 C C . LEU B 2 170 ? 7.938 22.765 171.494 1.00 33.74 828 LEU B C 1
ATOM 2197 O O . LEU B 2 170 ? 6.965 23.505 171.503 1.00 31.82 828 LEU B O 1
ATOM 2202 N N . LEU B 2 171 ? 7.831 21.489 171.180 1.00 35.46 829 LEU B N 1
ATOM 2203 C CA . LEU B 2 171 ? 6.528 20.976 170.813 1.00 34.73 829 LEU B CA 1
ATOM 2204 C C . LEU B 2 171 ? 5.516 21.020 171.975 1.00 38.20 829 LEU B C 1
ATOM 2205 O O . LEU B 2 171 ? 4.277 21.279 171.805 1.00 36.98 829 LEU B O 1
ATOM 2210 N N . LEU B 2 172 ? 6.021 20.655 173.150 1.00 34.50 830 LEU B N 1
ATOM 2211 C CA . LEU B 2 172 ? 5.194 20.640 174.389 1.00 36.24 830 LEU B CA 1
ATOM 2212 C C . LEU B 2 172 ? 4.686 22.008 174.651 1.00 33.42 830 LEU B C 1
ATOM 2213 O O . LEU B 2 172 ? 3.480 22.201 174.868 1.00 30.61 830 LEU B O 1
ATOM 2218 N N . GLN B 2 173 ? 5.535 22.987 174.418 1.00 31.81 831 GLN B N 1
ATOM 2219 C CA . GLN B 2 173 ? 5.052 24.346 174.523 1.00 33.10 831 GLN B CA 1
ATOM 2220 C C . GLN B 2 173 ? 3.957 24.711 173.628 1.00 39.29 831 GLN B C 1
ATOM 2221 O O . GLN B 2 173 ? 3.143 25.558 173.987 1.00 43.13 831 GLN B O 1
ATOM 2227 N N . HIS B 2 174 ? 3.982 24.216 172.392 1.00 35.34 832 HIS B N 1
ATOM 2228 C CA . HIS B 2 174 ? 2.925 24.569 171.505 1.00 36.82 832 HIS B CA 1
ATOM 2229 C C . HIS B 2 174 ? 1.736 23.648 171.634 1.00 37.76 832 HIS B C 1
ATOM 2230 O O . HIS B 2 174 ? 0.748 23.746 170.861 1.00 37.78 832 HIS B O 1
ATOM 2237 N N . GLY B 2 175 ? 1.790 22.763 172.624 1.00 34.42 833 GLY B N 1
ATOM 2238 C CA . GLY B 2 175 ? 0.600 21.978 172.944 1.00 27.59 833 GLY B CA 1
ATOM 2239 C C . GLY B 2 175 ? 0.574 20.594 172.460 1.00 30.10 833 GLY B C 1
ATOM 2240 O O . GLY B 2 175 ? -0.499 20.012 172.358 1.00 25.56 833 GLY B O 1
ATOM 2241 N N . ALA B 2 176 ? 1.721 19.982 172.181 1.00 28.10 834 ALA B N 1
ATOM 2242 C CA . ALA B 2 176 ? 1.673 18.557 171.872 1.00 30.91 834 ALA B CA 1
ATOM 2243 C C . ALA B 2 176 ? 1.213 17.743 173.067 1.00 36.82 834 ALA B C 1
ATOM 2244 O O . ALA B 2 176 ? 1.733 17.952 174.184 1.00 35.77 834 ALA B O 1
ATOM 2246 N N . SER B 2 177 ? 0.301 16.780 172.844 1.00 32.42 835 SER B N 1
ATOM 2247 C CA . SER B 2 177 ? -0.090 15.889 173.882 1.00 34.84 835 SER B CA 1
ATOM 2248 C C . SER B 2 177 ? 0.999 14.930 174.187 1.00 35.64 835 SER B C 1
ATOM 2249 O O . SER B 2 177 ? 1.260 14.056 173.395 1.00 36.20 835 SER B O 1
ATOM 2252 N N . ILE B 2 178 ? 1.521 15.005 175.392 1.00 36.37 836 ILE B N 1
ATOM 2253 C CA . ILE B 2 178 ? 2.729 14.251 175.77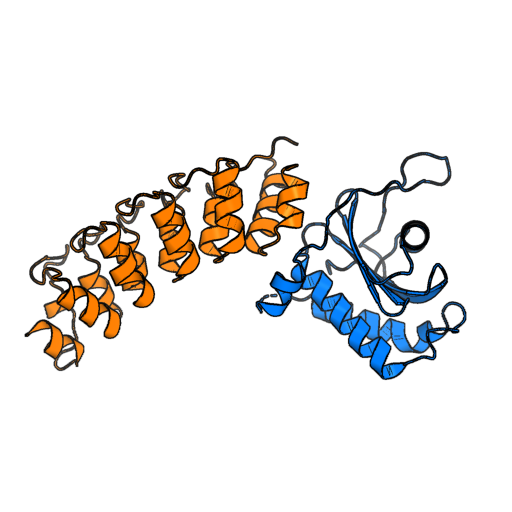2 1.00 35.57 836 ILE B CA 1
ATOM 2254 C C . ILE B 2 178 ? 2.415 12.776 175.875 1.00 37.07 836 ILE B C 1
ATOM 2255 O O . ILE B 2 178 ? 3.314 11.937 175.778 1.00 40.96 836 ILE B O 1
ATOM 2260 N N . ASN B 2 179 ? 1.141 12.441 176.054 1.00 35.53 837 ASN B N 1
ATOM 2261 C CA . ASN B 2 179 ? 0.778 11.048 176.220 1.00 38.91 837 ASN B CA 1
ATOM 2262 C C . ASN B 2 179 ? 0.032 10.423 175.052 1.00 45.94 837 ASN B C 1
ATOM 2263 O O . ASN B 2 179 ? -0.373 9.275 175.141 1.00 44.72 837 ASN B O 1
ATOM 2268 N N . ALA B 2 180 ? -0.143 11.136 173.956 1.00 44.37 838 ALA B N 1
ATOM 2269 C CA . ALA B 2 180 ? -0.732 10.491 172.802 1.00 45.42 838 ALA B CA 1
ATOM 2270 C C . ALA B 2 180 ? 0.132 9.276 172.384 1.00 41.07 838 ALA B C 1
ATOM 2271 O O . ALA B 2 180 ? 1.377 9.180 172.648 1.00 42.34 838 ALA B O 1
ATOM 2273 N N . SER B 2 181 ? -0.573 8.326 171.806 1.00 40.32 839 SER B N 1
ATOM 2274 C CA . SER B 2 181 ? -0.012 7.048 171.368 1.00 46.67 839 SER B CA 1
ATOM 2275 C C . SER B 2 181 ? -0.292 6.762 169.882 1.00 43.26 839 SER B C 1
ATOM 2276 O O . SER B 2 181 ? -1.363 7.102 169.334 1.00 37.35 839 SER B O 1
ATOM 2279 N N . ASN B 2 182 ? 0.653 6.067 169.270 1.00 42.56 840 ASN B N 1
ATOM 2280 C CA . ASN B 2 182 ? 0.471 5.544 167.887 1.00 52.00 840 ASN B CA 1
ATOM 2281 C C . ASN B 2 182 ? -0.234 4.191 167.848 1.00 58.56 840 ASN B C 1
ATOM 2282 O O . ASN B 2 182 ? -0.681 3.681 168.880 1.00 62.29 840 ASN B O 1
ATOM 2287 N N . ASN B 2 183 ? -0.350 3.634 166.644 1.00 61.40 841 ASN B N 1
ATOM 2288 C CA . ASN B 2 183 ? -1.154 2.437 166.391 1.00 55.53 841 ASN B CA 1
ATOM 2289 C C . ASN B 2 183 ? -0.670 1.199 167.089 1.00 49.59 841 ASN B C 1
ATOM 2290 O O . ASN B 2 183 ? -1.444 0.302 167.302 1.00 49.17 841 ASN B O 1
ATOM 2295 N N . LYS B 2 184 ? 0.605 1.152 167.423 1.00 45.77 842 LYS B N 1
ATOM 2296 C CA . LYS B 2 184 ? 1.128 0.127 168.311 1.00 52.82 842 LYS B CA 1
ATOM 2297 C C . LYS B 2 184 ? 0.812 0.406 169.781 1.00 58.48 842 LYS B C 1
ATOM 2298 O O . LYS B 2 184 ? 1.277 -0.330 170.645 1.00 59.31 842 LYS B O 1
ATOM 2304 N N . GLY B 2 185 ? 0.115 1.504 170.070 1.00 59.70 843 GLY B N 1
ATOM 2305 C CA . GLY B 2 185 ? -0.127 1.936 171.447 1.00 56.12 843 GLY B CA 1
ATOM 2306 C C . GLY B 2 185 ? 1.088 2.538 172.135 1.00 61.08 843 GLY B C 1
ATOM 2307 O O . GLY B 2 185 ? 1.052 2.792 173.370 1.00 52.44 843 GLY B O 1
ATOM 2308 N N . ASN B 2 186 ? 2.160 2.785 171.372 1.00 58.37 844 ASN B N 1
ATOM 2309 C CA . ASN B 2 186 ? 3.320 3.479 171.934 1.00 59.05 844 ASN B CA 1
ATOM 2310 C C . ASN B 2 186 ? 3.165 4.980 172.019 1.00 58.41 844 ASN B C 1
ATOM 2311 O O . ASN B 2 186 ? 2.524 5.601 171.171 1.00 54.80 844 ASN B O 1
ATOM 2316 N N . THR B 2 187 ? 3.789 5.526 173.058 1.00 50.46 845 THR B N 1
ATOM 2317 C CA . THR B 2 187 ? 3.804 6.941 173.364 1.00 48.85 845 THR B CA 1
ATOM 2318 C C . THR B 2 187 ? 5.156 7.433 172.970 1.00 45.58 845 THR B C 1
ATOM 2319 O O . THR B 2 187 ? 6.130 6.652 172.823 1.00 48.06 845 THR B O 1
ATOM 2323 N N . ALA B 2 188 ? 5.263 8.741 172.915 1.00 43.17 846 ALA B N 1
ATOM 2324 C CA . ALA B 2 188 ? 6.556 9.324 172.713 1.00 42.53 846 ALA B CA 1
ATOM 2325 C C . ALA B 2 188 ? 7.544 8.694 173.646 1.00 45.11 846 ALA B C 1
ATOM 2326 O O . ALA B 2 188 ? 8.688 8.408 173.274 1.00 45.62 846 ALA B O 1
ATOM 2328 N N . LEU B 2 189 ? 7.126 8.437 174.881 1.00 51.87 847 LEU B N 1
ATOM 2329 C CA . LEU B 2 189 ? 8.080 7.942 175.847 1.00 49.43 847 LEU B CA 1
ATOM 2330 C C . LEU B 2 189 ? 8.435 6.471 175.554 1.00 44.38 847 LEU B C 1
ATOM 2331 O O . LEU B 2 189 ? 9.592 6.091 175.653 1.00 40.04 847 LEU B O 1
ATOM 2336 N N . HIS B 2 190 ? 7.448 5.646 175.243 1.00 40.09 848 HIS B N 1
ATOM 2337 C CA . HIS B 2 190 ? 7.743 4.276 174.812 1.00 48.95 848 HIS B CA 1
ATOM 2338 C C . HIS B 2 190 ? 8.866 4.282 173.751 1.00 52.21 848 HIS B C 1
ATOM 2339 O O . HIS B 2 190 ? 9.976 3.724 173.949 1.00 52.58 848 HIS B O 1
ATOM 2346 N N . GLU B 2 191 ? 8.591 4.987 172.652 1.00 51.94 849 GLU B N 1
ATOM 2347 C CA . GLU B 2 191 ? 9.535 5.043 171.537 1.00 53.19 849 GLU B CA 1
ATOM 2348 C C . GLU B 2 191 ? 10.931 5.557 171.960 1.00 52.10 849 GLU B C 1
ATOM 2349 O O . GLU B 2 191 ? 11.953 5.012 171.557 1.00 56.25 849 GLU B O 1
ATOM 2355 N N . ALA B 2 192 ? 11.005 6.588 172.788 1.00 53.44 850 ALA B N 1
ATOM 2356 C CA . ALA B 2 192 ? 12.321 7.082 173.188 1.00 49.43 850 ALA B CA 1
ATOM 2357 C C . ALA B 2 192 ? 13.101 6.012 173.933 1.00 54.06 850 ALA B C 1
ATOM 2358 O O . ALA B 2 192 ? 14.343 5.998 173.938 1.00 53.96 850 ALA B O 1
ATOM 2360 N N . VAL B 2 193 ? 12.361 5.131 174.598 1.00 55.43 851 VAL B N 1
ATOM 2361 C CA . VAL B 2 193 ? 12.970 4.152 175.460 1.00 60.86 851 VAL B CA 1
ATOM 2362 C C . VAL B 2 193 ? 13.408 2.994 174.610 1.00 58.23 851 VAL B C 1
ATOM 2363 O O . VAL B 2 193 ? 14.541 2.566 174.700 1.00 59.39 851 VAL B O 1
ATOM 2367 N N . ILE B 2 194 ? 12.506 2.498 173.782 1.00 56.19 852 ILE B N 1
ATOM 2368 C CA . ILE B 2 194 ? 12.881 1.483 172.830 1.00 60.11 852 ILE B CA 1
ATOM 2369 C C . ILE B 2 194 ? 14.175 1.872 172.105 1.00 61.01 852 ILE B C 1
ATOM 2370 O O . ILE B 2 194 ? 15.164 1.161 172.171 1.00 70.77 852 ILE B O 1
ATOM 2375 N N . GLU B 2 195 ? 14.189 3.047 171.502 1.00 59.28 853 GLU B N 1
ATOM 2376 C CA . GLU B 2 195 ? 15.340 3.534 170.712 1.00 54.51 853 GLU B CA 1
ATOM 2377 C C . GLU B 2 195 ? 16.469 4.081 171.547 1.00 59.60 853 GLU B C 1
ATOM 2378 O O . GLU B 2 195 ? 17.446 4.595 171.006 1.00 55.14 853 GLU B O 1
ATOM 2384 N N . LYS B 2 196 ? 16.291 4.063 172.867 1.00 64.12 854 LYS B N 1
ATOM 2385 C CA . LYS B 2 196 ? 17.346 4.399 173.831 1.00 61.11 854 LYS B CA 1
ATOM 2386 C C . LYS B 2 196 ? 17.869 5.830 173.801 1.00 61.27 854 LYS B C 1
ATOM 2387 O O . LYS B 2 196 ? 19.039 6.081 174.108 1.00 56.41 854 LYS B O 1
ATOM 2393 N N . HIS B 2 197 ? 16.993 6.789 173.504 1.00 61.34 855 HIS B N 1
ATOM 2394 C CA . HIS B 2 197 ? 17.412 8.196 173.509 1.00 60.41 855 HIS B CA 1
ATOM 2395 C C . HIS B 2 197 ? 17.281 8.788 174.920 1.00 57.26 855 HIS B C 1
ATOM 2396 O O . HIS B 2 197 ? 16.241 9.321 175.332 1.00 57.37 855 HIS B O 1
ATOM 2403 N N . VAL B 2 198 ? 18.362 8.695 175.658 1.00 57.42 856 VAL B N 1
ATOM 2404 C CA . VAL B 2 198 ? 18.336 9.058 177.051 1.00 63.61 856 VAL B CA 1
ATOM 2405 C C . VAL B 2 198 ? 17.867 10.492 177.299 1.00 64.28 856 VAL B C 1
ATOM 2406 O O . VAL B 2 198 ? 17.004 10.706 178.160 1.00 66.37 856 VAL B O 1
ATOM 2410 N N . PHE B 2 199 ? 18.421 11.458 176.559 1.00 59.10 857 PHE B N 1
ATOM 2411 C CA . PHE B 2 199 ? 18.109 12.873 176.777 1.00 60.50 857 PHE B CA 1
ATOM 2412 C C . PHE B 2 199 ? 16.618 13.135 176.515 1.00 51.39 857 PHE B C 1
ATOM 2413 O O . PHE B 2 199 ? 15.971 13.901 177.209 1.00 54.06 857 PHE B O 1
ATOM 2421 N N . VAL B 2 200 ? 16.076 12.477 175.513 1.00 49.19 858 VAL B N 1
ATOM 2422 C CA . VAL B 2 200 ? 14.647 12.556 175.242 1.00 47.25 858 VAL B CA 1
ATOM 2423 C C . VAL B 2 200 ? 13.860 12.031 176.449 1.00 45.20 858 VAL B C 1
ATOM 2424 O O . VAL B 2 200 ? 12.887 12.634 176.866 1.00 46.99 858 VAL B O 1
ATOM 2428 N N . VAL B 2 201 ? 14.267 10.880 176.974 1.00 55.83 859 VAL B N 1
ATOM 2429 C CA . VAL B 2 201 ? 13.577 10.253 178.104 1.00 56.49 859 VAL B CA 1
ATOM 2430 C C . VAL B 2 201 ? 13.551 11.219 179.286 1.00 51.38 859 VAL B C 1
ATOM 2431 O O . VAL B 2 201 ? 12.506 11.527 179.805 1.00 44.63 859 VAL B O 1
ATOM 2435 N N . GLU B 2 202 ? 14.726 11.706 179.655 1.00 47.99 860 GLU B N 1
ATOM 2436 C CA . GLU B 2 202 ? 14.885 12.778 180.618 1.00 54.46 860 GLU B CA 1
ATOM 2437 C C . GLU B 2 202 ? 13.888 13.906 180.456 1.00 52.38 860 GLU B C 1
ATOM 2438 O O . GLU B 2 202 ? 13.220 14.315 181.419 1.00 52.34 860 GLU B O 1
ATOM 2444 N N . LEU B 2 203 ? 13.823 14.451 179.241 1.00 49.79 861 LEU B N 1
ATOM 2445 C CA . LEU B 2 203 ? 12.951 15.589 178.988 1.00 45.56 861 LEU B CA 1
ATOM 2446 C C . LEU B 2 203 ? 11.506 15.230 179.102 1.00 40.73 861 LEU B C 1
ATOM 2447 O O . LEU B 2 203 ? 10.726 16.064 179.523 1.00 44.47 861 LEU B O 1
ATOM 2452 N N . LEU B 2 204 ? 11.127 14.024 178.693 1.00 38.34 862 LEU B N 1
ATOM 2453 C CA . LEU B 2 204 ? 9.708 13.692 178.735 1.00 45.64 862 LEU B CA 1
ATOM 2454 C C . LEU B 2 204 ? 9.255 13.466 180.182 1.00 46.01 862 LEU B C 1
ATOM 2455 O O . LEU B 2 204 ? 8.118 13.754 180.550 1.00 37.72 862 LEU B O 1
ATOM 2460 N N . LEU B 2 205 ? 10.157 12.905 180.974 1.00 46.24 863 LEU B N 1
ATOM 2461 C CA . LEU B 2 205 ? 9.840 12.619 182.374 1.00 49.36 863 LEU B CA 1
ATOM 2462 C C . LEU B 2 205 ? 9.749 13.933 183.123 1.00 46.30 863 LEU B C 1
ATOM 2463 O O . LEU B 2 205 ? 8.794 14.157 183.836 1.00 51.98 863 LEU B O 1
ATOM 2468 N N . LEU B 2 206 ? 10.698 14.822 182.853 1.00 45.44 864 LEU B N 1
ATOM 2469 C CA . LEU B 2 206 ? 10.692 16.151 183.403 1.00 46.09 864 LEU B CA 1
ATOM 2470 C C . LEU B 2 206 ? 9.384 16.875 183.131 1.00 46.81 864 LEU B C 1
ATOM 2471 O O . LEU B 2 206 ? 8.898 17.622 183.991 1.00 49.95 864 LEU B O 1
ATOM 2476 N N . HIS B 2 207 ? 8.811 16.657 181.948 1.00 38.36 865 HIS B N 1
ATOM 2477 C CA . HIS B 2 207 ? 7.583 17.359 181.565 1.00 35.55 865 HIS B CA 1
ATOM 2478 C C . HIS B 2 207 ? 6.394 16.539 181.915 1.00 35.32 865 HIS B C 1
ATOM 2479 O O . HIS B 2 207 ? 5.259 16.903 181.583 1.00 36.23 865 HIS B O 1
ATOM 2486 N N . GLY B 2 208 ? 6.631 15.434 182.620 1.00 38.83 866 GLY B N 1
ATOM 2487 C CA . GLY B 2 208 ? 5.545 14.737 183.293 1.00 33.66 866 GLY B CA 1
ATOM 2488 C C . GLY B 2 208 ? 4.887 13.641 182.554 1.00 40.31 866 GLY B C 1
ATOM 2489 O O . GLY B 2 208 ? 3.715 13.312 182.815 1.00 35.73 866 GLY B O 1
ATOM 2490 N N . ALA B 2 209 ? 5.615 13.048 181.607 1.00 45.13 867 ALA B N 1
ATOM 2491 C CA . ALA B 2 209 ? 4.991 12.078 180.747 1.00 45.79 867 ALA B CA 1
ATOM 2492 C C . ALA B 2 209 ? 4.600 10.859 181.571 1.00 42.34 867 ALA B C 1
ATOM 2493 O O . ALA B 2 209 ? 5.397 10.368 182.358 1.00 40.92 867 ALA B O 1
ATOM 2495 N N . SER B 2 210 ? 3.403 10.338 181.358 1.00 43.02 868 SER B N 1
ATOM 2496 C CA . SER B 2 210 ? 2.976 9.157 182.067 1.00 42.44 868 SER B CA 1
ATOM 2497 C C . SER B 2 210 ? 3.896 7.974 181.854 1.00 53.16 868 SER B C 1
ATOM 2498 O O . SER B 2 210 ? 4.514 7.856 180.795 1.00 57.21 868 SER B O 1
ATOM 2501 N N . VAL B 2 211 ? 4.016 7.118 182.876 1.00 50.23 869 VAL B N 1
ATOM 2502 C CA . VA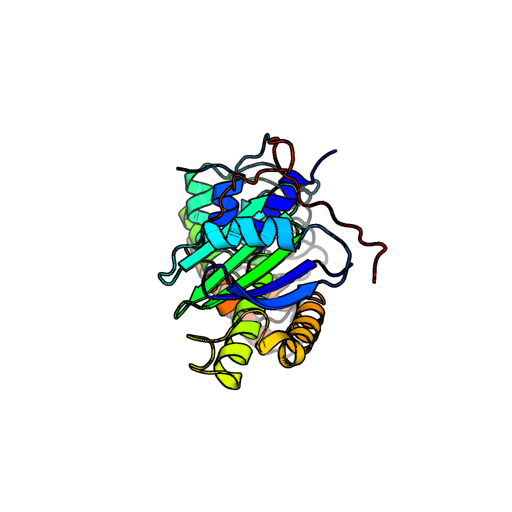L B 2 211 ? 4.819 5.899 182.782 1.00 46.30 869 VAL B CA 1
ATOM 2503 C C . VAL B 2 211 ? 3.938 4.682 182.953 1.00 51.21 869 VAL B C 1
ATOM 2504 O O . VAL B 2 211 ? 4.422 3.571 183.066 1.00 59.03 869 VAL B O 1
ATOM 2508 N N . GLN B 2 212 ? 2.638 4.889 182.912 1.00 52.02 870 GLN B N 1
ATOM 2509 C CA . GLN B 2 212 ? 1.724 3.796 183.118 1.00 55.33 870 GLN B CA 1
ATOM 2510 C C . GLN B 2 212 ? 0.937 3.455 181.884 1.00 54.76 870 GLN B C 1
ATOM 2511 O O . GLN B 2 212 ? -0.017 2.693 181.957 1.00 53.72 870 GLN B O 1
ATOM 2517 N N . VAL B 2 213 ? 1.290 4.029 180.742 1.00 54.43 871 VAL B N 1
ATOM 2518 C CA . VAL B 2 213 ? 0.526 3.729 179.547 1.00 54.47 871 VAL B CA 1
ATOM 2519 C C . VAL B 2 213 ? 0.994 2.363 179.068 1.00 49.88 871 VAL B C 1
ATOM 2520 O O . VAL B 2 213 ? 2.210 2.031 179.064 1.00 44.46 871 VAL B O 1
ATOM 2524 N N . LEU B 2 214 ? 0.026 1.527 178.767 1.00 48.44 872 LEU B N 1
ATOM 2525 C CA . LEU B 2 214 ? 0.334 0.206 178.262 1.00 58.71 872 LEU B CA 1
ATOM 2526 C C . LEU B 2 214 ? 0.185 0.201 176.756 1.00 54.91 872 LEU B C 1
ATOM 2527 O O . LEU B 2 214 ? -0.903 0.475 176.229 1.00 46.84 872 LEU B O 1
ATOM 2532 N N . ASN B 2 215 ? 1.267 -0.130 176.064 1.00 55.67 873 ASN B N 1
ATOM 2533 C CA . ASN B 2 215 ? 1.173 -0.300 174.608 1.00 61.16 873 ASN B CA 1
ATOM 2534 C C . ASN B 2 215 ? 0.455 -1.608 174.342 1.00 63.42 873 ASN B C 1
ATOM 2535 O O . ASN B 2 215 ? 0.050 -2.289 175.287 1.00 65.21 873 ASN B O 1
ATOM 2540 N N . LYS B 2 216 ? 0.295 -1.962 173.072 1.00 71.38 874 LYS B N 1
ATOM 2541 C CA . LYS B 2 216 ? -0.661 -3.020 172.673 1.00 71.33 874 LYS B CA 1
ATOM 2542 C C . LYS B 2 216 ? -0.147 -4.420 172.973 1.00 65.96 874 LYS B C 1
ATOM 2543 O O . LYS B 2 216 ? -0.898 -5.362 172.960 1.00 61.45 874 LYS B O 1
ATOM 2549 N N . ARG B 2 217 ? 1.135 -4.526 173.273 1.00 64.82 875 ARG B N 1
ATOM 2550 C CA . ARG B 2 217 ? 1.675 -5.710 173.907 1.00 74.30 875 ARG B CA 1
ATOM 2551 C C . ARG B 2 217 ? 1.889 -5.560 175.451 1.00 73.31 875 ARG B C 1
ATOM 2552 O O . ARG B 2 217 ? 2.866 -6.074 176.033 1.00 62.93 875 ARG B O 1
ATOM 2560 N N . GLN B 2 218 ? 0.959 -4.848 176.096 1.00 70.36 876 GLN B N 1
ATOM 2561 C CA . GLN B 2 218 ? 0.925 -4.692 177.561 1.00 66.25 876 GLN B CA 1
ATOM 2562 C C . GLN B 2 218 ? 2.287 -4.356 178.158 1.00 64.11 876 GLN B C 1
ATOM 2563 O O . GLN B 2 218 ? 2.635 -4.835 179.235 1.00 69.90 876 GLN B O 1
ATOM 2569 N N . ARG B 2 219 ? 3.061 -3.524 177.479 1.00 60.96 877 ARG B N 1
ATOM 2570 C CA . ARG B 2 219 ? 4.253 -2.995 178.109 1.00 61.83 877 ARG B CA 1
ATOM 2571 C C . ARG B 2 219 ? 4.120 -1.479 178.280 1.00 62.99 877 ARG B C 1
ATOM 2572 O O . ARG B 2 219 ? 3.266 -0.811 177.651 1.00 59.83 877 ARG B O 1
ATOM 2580 N N . THR B 2 220 ? 4.927 -0.992 179.210 1.00 57.23 878 THR B N 1
ATOM 2581 C CA . THR B 2 220 ? 4.986 0.373 179.623 1.00 55.86 878 THR B CA 1
ATOM 2582 C C . THR B 2 220 ? 6.376 0.834 179.323 1.00 60.58 878 THR B C 1
ATOM 2583 O O . THR B 2 220 ? 7.287 0.037 179.179 1.00 56.99 878 THR B O 1
ATOM 2587 N N . ALA B 2 221 ? 6.583 2.132 179.296 1.00 59.53 879 ALA B N 1
ATOM 2588 C CA . ALA B 2 221 ? 7.932 2.623 179.131 1.00 66.95 879 ALA B CA 1
ATOM 2589 C C . ALA B 2 221 ? 8.945 1.781 179.915 1.00 66.06 879 ALA B C 1
ATOM 2590 O O . ALA B 2 221 ? 10.008 1.435 179.394 1.00 63.26 879 ALA B O 1
ATOM 2592 N N . VAL B 2 222 ? 8.599 1.441 181.154 1.00 71.18 880 VAL B N 1
ATOM 2593 C CA . VAL B 2 222 ? 9.549 0.828 182.083 1.00 69.59 880 VAL B CA 1
ATOM 2594 C C . VAL B 2 222 ? 9.942 -0.578 181.659 1.00 67.82 880 VAL B C 1
ATOM 2595 O O . VAL B 2 222 ? 11.136 -0.889 181.512 1.00 66.14 880 VAL B O 1
ATOM 2599 N N . ASP B 2 223 ? 8.942 -1.421 181.430 1.00 62.39 881 ASP B N 1
ATOM 2600 C CA . ASP B 2 223 ? 9.226 -2.769 180.973 1.00 68.78 881 ASP B CA 1
ATOM 2601 C C . ASP B 2 223 ? 9.546 -2.780 179.455 1.00 72.27 881 ASP B C 1
ATOM 2602 O O . ASP B 2 223 ? 9.213 -3.746 178.767 1.00 78.86 881 ASP B O 1
ATOM 2607 N N . CYS B 2 224 ? 10.138 -1.680 178.944 1.00 66.96 882 CYS B N 1
ATOM 2608 C CA . CYS B 2 224 ? 10.816 -1.627 177.625 1.00 61.70 882 CYS B CA 1
ATOM 2609 C C . CYS B 2 224 ? 12.255 -1.162 177.758 1.00 57.14 882 CYS B C 1
ATOM 2610 O O . CYS B 2 224 ? 12.940 -1.011 176.757 1.00 68.15 882 CYS B O 1
ATOM 2613 N N . ALA B 2 225 ? 12.726 -0.921 178.966 1.00 60.79 883 ALA B N 1
ATOM 2614 C CA . ALA B 2 225 ? 14.092 -0.456 179.138 1.00 71.03 883 ALA B CA 1
ATOM 2615 C C . ALA B 2 225 ? 14.982 -1.639 179.382 1.00 79.15 883 ALA B C 1
ATOM 2616 O O . ALA B 2 225 ? 14.500 -2.759 179.580 1.00 79.08 883 ALA B O 1
ATOM 2618 N N . GLU B 2 226 ? 16.288 -1.391 179.371 1.00 87.83 884 GLU B N 1
ATOM 2619 C CA . GLU B 2 226 ? 17.237 -2.445 179.670 1.00 91.98 884 GLU B CA 1
ATOM 2620 C C . GLU B 2 226 ? 17.104 -2.713 181.146 1.00 96.50 884 GLU B C 1
ATOM 2621 O O . GLU B 2 226 ? 16.762 -1.816 181.926 1.00 94.33 884 GLU B O 1
ATOM 2627 N N . GLN B 2 227 ? 17.376 -3.948 181.539 1.00 100.59 885 GLN B N 1
ATOM 2628 C CA . GLN B 2 227 ? 17.617 -4.194 182.934 1.00 100.95 885 GLN B CA 1
ATOM 2629 C C . GLN B 2 227 ? 18.931 -3.457 183.253 1.00 92.70 885 GLN B C 1
ATOM 2630 O O . GLN B 2 227 ? 19.909 -3.585 182.514 1.00 85.17 885 GLN B O 1
ATOM 2636 N N . ASN B 2 228 ? 18.922 -2.635 184.302 1.00 85.75 886 ASN B N 1
ATOM 2637 C CA . ASN B 2 228 ? 20.090 -1.821 184.689 1.00 88.58 886 ASN B CA 1
ATOM 2638 C C . ASN B 2 228 ? 20.520 -0.740 183.717 1.00 89.34 886 ASN B C 1
ATOM 2639 O O . ASN B 2 228 ? 21.686 -0.349 183.754 1.00 84.41 886 ASN B O 1
ATOM 2644 N N . SER B 2 229 ? 19.628 -0.257 182.847 1.00 96.15 887 SER B N 1
ATOM 2645 C CA . SER B 2 229 ? 19.981 0.899 181.999 1.00 88.76 887 SER B CA 1
ATOM 2646 C C . SER B 2 229 ? 19.878 2.163 182.821 1.00 84.29 887 SER B C 1
ATOM 2647 O O . SER B 2 229 ? 19.046 2.272 183.724 1.00 89.56 887 SER B O 1
ATOM 2650 N N . LYS B 2 230 ? 20.760 3.101 182.519 1.00 79.89 888 LYS B N 1
ATOM 2651 C CA . LYS B 2 230 ? 20.638 4.463 182.992 1.00 79.73 888 LYS B CA 1
ATOM 2652 C C . LYS B 2 230 ? 19.204 4.957 182.768 1.00 77.44 888 LYS B C 1
ATOM 2653 O O . LYS B 2 230 ? 18.620 5.661 183.601 1.00 73.50 888 LYS B O 1
ATOM 2659 N N . ILE B 2 231 ? 18.655 4.583 181.623 1.00 67.30 889 ILE B N 1
ATOM 2660 C CA . ILE B 2 231 ? 17.267 4.834 181.330 1.00 70.04 889 ILE B CA 1
ATOM 2661 C C . ILE B 2 231 ? 16.368 4.263 182.419 1.00 72.53 889 ILE B C 1
ATOM 2662 O O . ILE B 2 231 ? 15.466 4.957 182.893 1.00 69.10 889 ILE B O 1
ATOM 2667 N N . MET B 2 232 ? 16.615 3.010 182.804 1.00 75.10 890 MET B N 1
ATOM 2668 C CA . MET B 2 232 ? 15.814 2.326 183.831 1.00 75.16 890 MET B CA 1
ATOM 2669 C C . MET B 2 232 ? 15.820 3.094 185.146 1.00 68.41 890 MET B C 1
ATOM 2670 O O . MET B 2 232 ? 14.780 3.356 185.722 1.00 66.68 890 MET B O 1
ATOM 2675 N N . GLU B 2 233 ? 17.000 3.476 185.595 1.00 70.70 891 GLU B N 1
ATOM 2676 C CA . GLU B 2 233 ? 17.131 4.344 186.751 1.00 78.27 891 GLU B CA 1
ATOM 2677 C C . GLU B 2 233 ? 16.186 5.542 186.676 1.00 81.30 891 GLU B C 1
ATOM 2678 O O . GLU B 2 233 ? 15.460 5.840 187.632 1.00 86.40 891 GLU B O 1
ATOM 2684 N N . LEU B 2 234 ? 16.217 6.230 185.536 1.00 78.08 892 LEU B N 1
ATOM 2685 C CA . LEU B 2 234 ? 15.381 7.417 185.311 1.00 68.50 892 LEU B CA 1
ATOM 2686 C C . LEU B 2 234 ? 13.895 7.104 185.437 1.00 62.15 892 LEU B C 1
ATOM 2687 O O . LEU B 2 234 ? 13.152 7.846 186.060 1.00 63.52 892 LEU B O 1
ATOM 2692 N N . LEU B 2 235 ? 13.468 5.990 184.872 1.00 58.64 893 LEU B N 1
ATOM 2693 C CA . LEU B 2 235 ? 12.076 5.597 184.974 1.00 66.30 893 LEU B CA 1
ATOM 2694 C C . LEU B 2 235 ? 11.573 5.226 186.382 1.00 75.07 893 LEU B C 1
ATOM 2695 O O . LEU B 2 235 ? 10.383 4.939 186.525 1.00 74.98 893 LEU B O 1
ATOM 2700 N N . GLN B 2 236 ? 12.454 5.224 187.397 1.00 87.13 894 GLN B N 1
ATOM 2701 C CA . GLN B 2 236 ? 12.073 4.926 188.810 1.00 90.97 894 GLN B CA 1
ATOM 2702 C C . GLN B 2 236 ? 11.796 6.179 189.652 1.00 90.78 894 GLN B C 1
ATOM 2703 O O . GLN B 2 236 ? 10.819 6.227 190.409 1.00 89.85 894 GLN B O 1
ATOM 2709 N N . VAL B 2 237 ? 12.666 7.181 189.525 1.00 90.81 895 VAL B N 1
ATOM 2710 C CA . VAL B 2 237 ? 12.414 8.492 190.121 1.00 93.90 895 VAL B CA 1
ATOM 2711 C C . VAL B 2 237 ? 11.334 9.233 189.323 1.00 93.23 895 VAL B C 1
ATOM 2712 O O . VAL B 2 237 ? 10.152 8.883 189.376 1.00 97.85 895 VAL B O 1
#

Solvent-accessible surface area: 16665 Å² total; per-residue (Å²): 127,45,18,0,0,4,1,1,0,0,46,43,75,33,3,0,0,58,45,32,43,3,14,38,36,6,70,72,0,0,75,49,0,5,75,90,21,80,74,143,100,44,71,14,0,19,11,4,43,82,35,7,1,0,2,0,2,60,91,116,6,3,1,1,0,0,0,23,15,73,6,42,5,6,72,0,0,23,0,1,40,39,2,23,121,98,2,69,115,82,12,46,95,154,2,40,114,10,135,80,84,58,3,35,110,111,3,25,71,41,0,28,58,17,1,112,121,34,13,98,170,211,72,109,77,56,13,59,47,4,132,58,3,67,11,118,101,15,110,3,74,13,146,186,55,96,133,14,81,11,136,26,61,83,128,78,155,239,113,94,118,58,16,86,33,0,13,62,7,0,21,14,16,2,44,13,17,0,56,63,22,22,146,30,174,117,75,34,24,20,67,35,57,12,138,82,13,18,4,0,0,1,15,0,0,62,82,19,40,27,101,4,0,66,50,1,37,171,76,42,11,73,20,26,21,92,18,69,81,71,2,3,0,1,0,19,0,0,59,85,23,58,70,107,1,0,82,28,1,7,84,53,105,9,110,10,74,56,101,11,115,53,4,19,6,0,2,3,38,0,0,30,37,17,50,70,122,0,0,36,17,0,27,136,71,41,10,52,28,63,27,35,9,83,140,11,9,3,0,1,2,19,0,1,62,82,120,55,42,124,1,0,77,45,0,42,137,90,55,7,40,46,148,46,99,5,150,176,120,84,20,2,36,76,20,22,88,146,134,20,130,10,22,112,40,11,121,174

B-factor: mean 49.44, std 16.58, range [24.05, 151.19]